Protein AF-A0A3M5EW65-F1 (afdb_monomer)

Organism: Pseudomonas aeruginosa (NCBI:txid287)

Solvent-accessible surface area (backbone atoms only — not comparable to full-atom values): 17468 Å² total; per-residue (Å²): 112,89,91,54,58,61,64,56,40,52,48,52,52,46,49,48,44,53,77,62,38,46,76,41,89,58,62,73,83,65,76,43,85,90,57,57,64,54,69,70,52,36,66,73,66,38,40,36,37,45,51,32,41,12,48,48,51,20,51,56,34,44,76,71,73,30,58,44,28,36,20,36,26,48,66,46,95,72,80,73,89,78,93,61,90,51,91,77,59,47,80,40,36,22,24,42,30,54,49,91,90,35,86,36,65,46,56,55,81,50,89,78,80,53,88,91,56,69,58,78,44,55,52,90,51,68,71,52,66,60,66,93,79,59,88,54,49,35,55,49,47,47,47,19,55,74,75,34,55,43,64,61,53,53,50,55,44,24,66,56,38,74,76,29,46,82,44,72,46,56,74,94,77,43,67,38,43,32,41,38,46,80,93,55,98,61,62,42,46,64,92,72,54,52,70,36,55,53,52,49,54,50,48,50,43,64,52,50,37,70,75,66,53,72,65,44,79,41,73,46,78,62,69,76,45,57,79,82,39,29,48,39,50,19,51,51,50,54,57,32,43,78,71,17,50,67,47,78,46,72,86,51,64,64,31,52,54,41,36,63,68,39,94,86,54,83,86,79,56,74,43,78,56,100,87,43,82,41,56,65,91,64,50,82,88,73,54,76,88,78,76,77,77,83,129

pLDDT: mean 88.09, std 10.67, range [41.78, 98.31]

Radius of gyration: 22.52 Å; Cα contacts (8 Å, |Δi|>4): 406; chains: 1; bounding box: 59×39×66 Å

Structure (mmCIF, N/CA/C/O backbone):
data_AF-A0A3M5EW65-F1
#
_entry.id   AF-A0A3M5EW65-F1
#
loop_
_atom_site.group_PDB
_atom_site.id
_atom_site.type_symbol
_atom_site.label_atom_id
_atom_site.label_alt_id
_atom_site.label_comp_id
_atom_site.label_asym_id
_atom_site.label_entity_id
_atom_site.label_seq_id
_atom_site.pdbx_PDB_ins_code
_atom_site.Cartn_x
_atom_site.Cartn_y
_atom_site.Cartn_z
_atom_site.occupancy
_atom_site.B_iso_or_equiv
_atom_site.auth_seq_id
_atom_site.auth_comp_id
_atom_site.auth_asym_id
_atom_site.auth_atom_id
_atom_site.pdbx_PDB_model_num
ATOM 1 N N . MET A 1 1 ? -27.814 -0.882 5.018 1.00 67.88 1 MET A N 1
ATOM 2 C CA . MET A 1 1 ? -27.262 0.092 5.994 1.00 67.88 1 MET A CA 1
ATOM 3 C C . MET A 1 1 ? -26.971 1.480 5.408 1.00 67.88 1 MET A C 1
ATOM 5 O O . MET A 1 1 ? -26.888 2.419 6.191 1.00 67.88 1 MET A O 1
ATOM 9 N N . LYS A 1 2 ? -26.845 1.644 4.076 1.00 65.38 2 LYS A N 1
ATOM 10 C CA . LYS A 1 2 ? -26.650 2.960 3.435 1.00 65.38 2 LYS A CA 1
ATOM 11 C C . LYS A 1 2 ? -27.736 3.963 3.859 1.00 65.38 2 LYS A C 1
ATOM 13 O O . LYS A 1 2 ? -28.911 3.610 3.865 1.00 65.38 2 LYS A O 1
ATOM 18 N N . GLY A 1 3 ? -27.325 5.179 4.224 1.00 76.19 3 GLY A N 1
ATOM 19 C CA . GLY A 1 3 ? -28.211 6.276 4.642 1.00 76.19 3 GLY A CA 1
ATOM 20 C C . GLY A 1 3 ? -28.439 6.415 6.153 1.00 76.19 3 GLY A C 1
ATOM 21 O O . GLY A 1 3 ? -28.992 7.422 6.579 1.00 76.19 3 GLY A O 1
ATOM 22 N N . LYS A 1 4 ? -27.995 5.454 6.977 1.00 87.56 4 LYS A N 1
ATOM 23 C CA . LYS A 1 4 ? -28.021 5.589 8.446 1.00 87.56 4 LYS A CA 1
ATOM 24 C C . LYS A 1 4 ? -26.861 6.457 8.965 1.00 87.56 4 LYS A C 1
ATOM 26 O O . LYS A 1 4 ? -25.834 6.512 8.286 1.00 87.56 4 LYS A O 1
ATOM 31 N N . PRO A 1 5 ? -26.963 7.065 10.163 1.00 90.56 5 PRO A N 1
ATOM 32 C CA . PRO A 1 5 ? -25.837 7.736 10.820 1.00 90.56 5 PRO A CA 1
ATOM 33 C C . PRO A 1 5 ? -24.615 6.818 10.964 1.00 90.56 5 PRO A C 1
ATOM 35 O O . PRO A 1 5 ? -24.773 5.615 11.187 1.00 90.56 5 PRO A O 1
ATOM 38 N N . ALA A 1 6 ? -23.398 7.370 10.894 1.00 90.94 6 ALA A N 1
ATOM 39 C CA . ALA A 1 6 ? -22.159 6.582 10.911 1.00 90.94 6 ALA A CA 1
ATOM 40 C C . ALA A 1 6 ? -22.067 5.650 12.135 1.00 90.94 6 ALA A C 1
ATOM 42 O O . ALA A 1 6 ? -21.721 4.478 12.002 1.00 90.94 6 ALA A O 1
ATOM 43 N N . ARG A 1 7 ? -22.486 6.121 13.317 1.00 90.94 7 ARG A N 1
ATOM 44 C CA . ARG A 1 7 ? -22.534 5.309 14.549 1.00 90.94 7 ARG A CA 1
ATOM 45 C C . ARG A 1 7 ? -23.441 4.085 14.439 1.00 90.94 7 ARG A C 1
ATOM 47 O O . ARG A 1 7 ? -23.091 3.026 14.952 1.00 90.94 7 ARG A O 1
ATOM 54 N N . GLU A 1 8 ? -24.595 4.220 13.786 1.00 91.12 8 GLU A N 1
ATOM 55 C CA . GLU A 1 8 ? -25.525 3.104 13.574 1.00 91.12 8 GLU A CA 1
ATOM 56 C C . GLU A 1 8 ? -25.001 2.118 12.532 1.00 91.12 8 GLU A C 1
ATOM 58 O O . GLU A 1 8 ? -25.217 0.914 12.666 1.00 91.12 8 GLU A O 1
ATOM 63 N N . GLN A 1 9 ? -24.307 2.616 11.504 1.00 92.62 9 GLN A N 1
ATOM 64 C CA . GLN A 1 9 ? -23.646 1.760 10.522 1.00 92.62 9 GLN A CA 1
ATOM 65 C C . GLN A 1 9 ? -22.564 0.908 11.193 1.00 92.62 9 GLN A C 1
ATOM 67 O O . GLN A 1 9 ? -22.583 -0.308 11.042 1.00 92.62 9 GLN A O 1
ATOM 72 N N . VAL A 1 10 ? -21.692 1.521 12.003 1.00 92.69 10 VAL A N 1
ATOM 73 C CA . VAL A 1 10 ? -20.662 0.806 12.778 1.00 92.69 10 VAL A CA 1
ATOM 74 C C . VAL A 1 10 ? -21.296 -0.254 13.678 1.00 92.69 10 VAL A C 1
ATOM 76 O O . VAL A 1 10 ? -20.885 -1.411 13.640 1.00 92.69 10 VAL A O 1
ATOM 79 N N . ALA A 1 11 ? -22.329 0.116 14.442 1.00 91.12 11 ALA A N 1
ATOM 80 C CA . ALA A 1 11 ? -23.007 -0.804 15.352 1.00 91.12 11 ALA A CA 1
ATOM 81 C C . ALA A 1 11 ? -23.584 -2.027 14.643 1.00 91.12 11 ALA A C 1
ATOM 83 O O . ALA A 1 11 ? -23.339 -3.151 15.072 1.00 91.12 11 ALA A O 1
ATOM 84 N N . GLY A 1 12 ? -24.320 -1.829 13.549 1.00 92.31 12 GLY A N 1
ATOM 85 C CA . GLY A 1 12 ? -24.915 -2.965 12.852 1.00 92.31 12 GLY A CA 1
ATOM 86 C C . GLY A 1 12 ? -23.913 -3.779 12.035 1.00 92.31 12 GLY A C 1
ATOM 87 O O . GLY A 1 12 ? -24.141 -4.970 11.876 1.00 92.31 12 GLY A O 1
ATOM 88 N N . LEU A 1 13 ? -22.796 -3.203 11.572 1.00 93.69 13 LEU A N 1
ATOM 89 C CA . LEU A 1 13 ? -21.715 -3.984 10.954 1.00 93.69 13 LEU A CA 1
ATOM 90 C C . LEU A 1 13 ? -21.008 -4.878 11.977 1.00 93.69 13 LEU A C 1
ATOM 92 O O . LEU A 1 13 ? -20.742 -6.040 11.688 1.00 93.69 13 LEU A O 1
ATOM 96 N N . MET A 1 14 ? -20.748 -4.371 13.183 1.00 92.81 14 MET A N 1
ATOM 97 C CA . MET A 1 14 ? -20.167 -5.183 14.255 1.00 92.81 14 MET A CA 1
ATOM 98 C C . MET A 1 14 ? -21.131 -6.264 14.742 1.00 92.81 14 MET A C 1
ATOM 100 O O . MET A 1 14 ? -20.712 -7.405 14.916 1.00 92.81 14 MET A O 1
ATOM 104 N N . GLN A 1 15 ? -22.419 -5.933 14.881 1.00 91.94 15 GLN A N 1
ATOM 105 C CA . GLN A 1 15 ? -23.454 -6.921 15.187 1.00 91.94 15 GLN A CA 1
ATOM 106 C C . GLN A 1 15 ? -23.521 -8.000 14.101 1.00 91.94 15 GLN A C 1
ATOM 108 O O . GLN A 1 15 ? -23.481 -9.182 14.412 1.00 91.94 15 GLN A O 1
ATOM 113 N N . TYR A 1 16 ? -23.529 -7.603 12.827 1.00 93.50 16 TYR A N 1
ATOM 114 C CA . TYR A 1 16 ? -23.528 -8.538 11.706 1.00 93.50 16 TYR A CA 1
ATOM 115 C C . TYR A 1 16 ? -22.325 -9.483 11.743 1.00 93.50 16 TYR A C 1
ATOM 117 O O . TYR A 1 16 ? -22.497 -10.686 11.558 1.00 93.50 16 TYR A O 1
ATOM 125 N N . ILE A 1 17 ? -21.116 -8.966 11.998 1.00 94.12 17 ILE A N 1
ATOM 126 C CA . ILE A 1 17 ? -19.922 -9.811 12.102 1.00 94.12 17 ILE A CA 1
ATOM 127 C C . ILE A 1 17 ? -20.069 -10.807 13.253 1.00 94.12 17 ILE A C 1
ATOM 129 O O . ILE A 1 17 ? -19.785 -11.987 13.060 1.00 94.12 17 ILE A O 1
ATOM 133 N N . ASN A 1 18 ? -20.554 -10.355 14.412 1.00 92.19 18 ASN A N 1
ATOM 134 C CA . ASN A 1 18 ? -20.761 -11.219 15.569 1.00 92.19 18 ASN A CA 1
ATOM 135 C C . ASN A 1 18 ? -21.809 -12.317 15.321 1.00 92.19 18 ASN A C 1
ATOM 137 O O . ASN A 1 18 ? -21.607 -13.454 15.739 1.00 92.19 18 ASN A O 1
ATOM 141 N N . ASP A 1 19 ? -22.887 -11.987 14.609 1.00 92.94 19 ASP A N 1
ATOM 142 C CA . ASP A 1 19 ? -23.972 -12.921 14.298 1.00 92.94 19 ASP A CA 1
ATOM 143 C C . ASP A 1 19 ? -23.590 -13.923 13.195 1.00 92.94 19 ASP A C 1
ATOM 145 O O . ASP A 1 19 ? -24.121 -15.032 13.152 1.00 92.94 19 ASP A O 1
ATOM 149 N N . THR A 1 20 ? -22.690 -13.531 12.286 1.00 94.81 20 THR A N 1
ATOM 150 C CA . THR A 1 20 ? -22.417 -14.274 11.042 1.00 94.81 20 THR A CA 1
ATOM 151 C C . THR A 1 20 ? -21.122 -15.082 11.092 1.00 94.81 20 THR A C 1
ATOM 153 O O . THR A 1 20 ? -21.054 -16.151 10.488 1.00 94.81 20 THR A O 1
ATOM 156 N N . TYR A 1 21 ? -20.090 -14.599 11.794 1.00 94.12 21 TYR A N 1
ATOM 157 C CA . TYR A 1 21 ? -18.753 -15.195 11.760 1.00 94.12 21 TYR A CA 1
ATOM 158 C C . TYR A 1 21 ? -18.341 -15.749 13.118 1.00 94.12 21 TYR A C 1
ATOM 160 O O . TYR A 1 21 ? -18.369 -15.065 14.141 1.00 94.12 21 TYR A O 1
ATOM 168 N N . ARG A 1 22 ? -17.864 -16.995 13.126 1.00 91.75 22 ARG A N 1
ATOM 169 C CA . ARG A 1 22 ? -17.331 -17.621 14.336 1.00 91.75 22 ARG A CA 1
ATOM 170 C C . ARG A 1 22 ? -15.897 -17.158 14.597 1.00 91.75 22 ARG A C 1
ATOM 172 O O . ARG A 1 22 ? -14.999 -17.423 13.801 1.00 91.75 22 ARG A O 1
ATOM 179 N N . TYR A 1 23 ? -15.663 -16.543 15.754 1.00 90.25 23 TYR A N 1
ATOM 180 C CA . TYR A 1 23 ? -14.309 -16.223 16.203 1.00 90.25 23 TYR A CA 1
ATOM 181 C C . TYR A 1 23 ? -13.564 -17.478 16.679 1.00 90.25 23 TYR A C 1
ATOM 183 O O . TYR A 1 23 ? -14.052 -18.220 17.538 1.00 90.25 23 TYR A O 1
ATOM 191 N N . LEU A 1 24 ? -12.365 -17.702 16.142 1.00 85.81 24 LEU A N 1
ATOM 192 C CA . LEU A 1 24 ? -11.436 -18.740 16.580 1.00 85.81 24 LEU A CA 1
ATOM 193 C C . LEU A 1 24 ? -10.258 -18.074 17.299 1.00 85.81 24 LEU A C 1
ATOM 195 O O . LEU A 1 24 ? -9.333 -17.574 16.670 1.00 85.81 24 LEU A O 1
ATOM 199 N N . GLY A 1 25 ? -10.295 -18.058 18.634 1.00 68.62 25 GLY A N 1
ATOM 200 C CA . GLY A 1 25 ? -9.250 -17.430 19.456 1.00 68.62 25 GLY A CA 1
ATOM 201 C C . GLY A 1 25 ? -7.893 -18.144 19.435 1.00 68.62 25 GLY A C 1
ATOM 202 O O . GLY A 1 25 ? -6.906 -17.593 19.920 1.00 68.62 25 GLY A O 1
ATOM 203 N N . ASP A 1 26 ? -7.825 -19.357 18.878 1.00 63.81 26 ASP A N 1
ATOM 204 C CA . ASP A 1 26 ? -6.568 -20.082 18.711 1.00 63.81 26 ASP A CA 1
ATOM 205 C C . ASP A 1 26 ? -5.907 -19.729 17.374 1.00 63.81 26 ASP A C 1
ATOM 207 O O . ASP A 1 26 ? -6.147 -20.354 16.341 1.00 63.81 26 ASP A O 1
ATOM 211 N N . TRP A 1 27 ? -5.031 -18.728 17.413 1.00 54.84 27 TRP A N 1
ATOM 212 C CA . TRP A 1 27 ? -4.192 -18.323 16.284 1.00 54.84 27 TRP A CA 1
ATOM 213 C C . TRP A 1 27 ? -3.321 -19.472 15.737 1.00 54.84 27 TRP A C 1
ATOM 215 O O . TRP A 1 27 ? -2.946 -19.434 14.561 1.00 54.84 27 TRP A O 1
ATOM 225 N N . ARG A 1 28 ? -3.035 -20.513 16.544 1.00 49.09 28 ARG A N 1
ATOM 226 C CA . ARG A 1 28 ? -2.260 -21.695 16.123 1.00 49.09 28 ARG A CA 1
ATOM 227 C C . ARG A 1 28 ? -3.023 -22.582 15.150 1.00 49.09 28 ARG A C 1
ATOM 229 O O . ARG A 1 28 ? -2.391 -23.235 14.332 1.00 49.09 28 ARG A O 1
ATOM 236 N N . ALA A 1 29 ? -4.357 -22.554 15.175 1.00 41.78 29 ALA A N 1
ATOM 237 C CA . ALA A 1 29 ? -5.184 -23.324 14.247 1.00 41.78 29 ALA A CA 1
ATOM 238 C C . ALA A 1 29 ? -5.023 -22.872 12.787 1.00 41.78 29 ALA A C 1
ATOM 240 O O . ALA A 1 29 ? -5.486 -23.559 11.880 1.00 41.78 29 ALA A O 1
ATOM 241 N N . SER A 1 30 ? -4.392 -21.716 12.555 1.00 52.59 30 SER A N 1
ATOM 242 C CA . SER A 1 30 ? -4.220 -21.170 11.218 1.00 52.59 30 SER A CA 1
ATOM 243 C C . SER A 1 30 ? -2.770 -21.067 10.743 1.00 52.59 30 SER A C 1
ATOM 245 O O . SER A 1 30 ? -2.596 -20.769 9.574 1.00 52.59 30 SER A O 1
ATOM 247 N N . GLU A 1 31 ? -1.753 -21.272 11.597 1.00 58.72 31 GLU A N 1
ATOM 248 C CA . GLU A 1 31 ? -0.302 -21.119 11.299 1.00 58.72 31 GLU A CA 1
ATOM 249 C C . GLU A 1 31 ? 0.116 -19.821 10.556 1.00 58.72 31 GLU A C 1
ATOM 251 O O . GLU A 1 31 ? 1.262 -19.665 10.144 1.00 58.72 31 GLU A O 1
ATOM 256 N N . ARG A 1 32 ? -0.777 -18.831 10.416 1.00 69.88 32 ARG A N 1
ATOM 257 C CA . ARG A 1 32 ? -0.584 -17.659 9.539 1.00 69.88 32 ARG A CA 1
ATOM 258 C C . ARG A 1 32 ? 0.048 -16.439 10.214 1.00 69.88 32 ARG A C 1
ATOM 260 O O . ARG A 1 32 ? 0.264 -15.421 9.557 1.00 69.88 32 ARG A O 1
ATOM 267 N N . GLY A 1 33 ? 0.326 -16.490 11.518 1.00 75.44 33 GLY A N 1
ATOM 268 C CA . GLY A 1 33 ? 0.864 -15.348 12.270 1.00 75.44 33 GLY A CA 1
ATOM 269 C C . GLY A 1 33 ? 0.016 -14.081 12.078 1.00 75.44 33 GLY A C 1
ATOM 270 O O . GLY A 1 33 ? -1.170 -14.07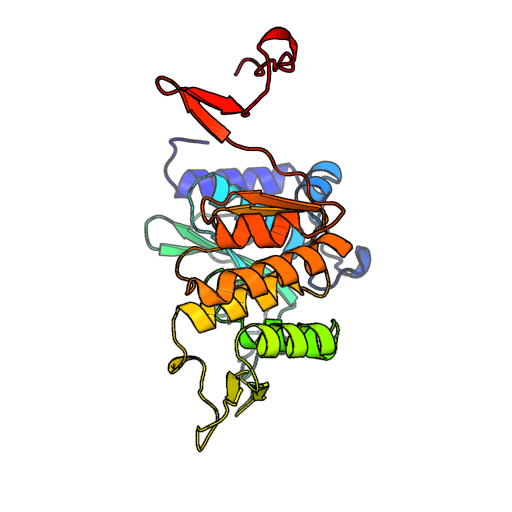2 12.416 1.00 75.44 33 GLY A O 1
ATOM 271 N N . TYR A 1 34 ? 0.615 -13.040 11.490 1.00 76.25 34 TYR A N 1
ATOM 272 C CA . TYR A 1 34 ? -0.020 -11.746 11.196 1.00 76.25 34 TYR A CA 1
ATOM 273 C C . TYR A 1 34 ? -0.743 -11.678 9.836 1.00 76.25 34 TYR A C 1
ATOM 275 O O . TYR A 1 34 ? -1.336 -10.650 9.520 1.00 76.25 34 TYR A O 1
ATOM 283 N N . VAL A 1 35 ? -0.730 -12.748 9.032 1.00 80.88 35 VAL A N 1
ATOM 284 C CA . VAL A 1 35 ? -1.319 -12.765 7.681 1.00 80.88 35 VAL A CA 1
ATOM 285 C C . VAL A 1 35 ? -2.798 -13.168 7.724 1.00 80.88 35 VAL A C 1
ATOM 287 O O . VAL A 1 35 ? -3.104 -14.307 8.076 1.00 80.88 35 VAL A O 1
ATOM 290 N N . PRO A 1 36 ? -3.741 -12.280 7.385 1.00 85.19 36 PRO A N 1
ATOM 291 C CA . PRO A 1 36 ? -5.167 -12.605 7.363 1.00 85.19 36 PRO A CA 1
ATOM 292 C C . PRO A 1 36 ? -5.530 -13.513 6.182 1.00 85.19 36 PRO A C 1
ATOM 294 O O . PRO A 1 36 ? -4.769 -13.667 5.229 1.00 85.19 36 PRO A O 1
ATOM 297 N N . PHE A 1 37 ? -6.730 -14.080 6.221 1.00 85.25 37 PHE A N 1
ATOM 298 C CA . PHE A 1 37 ? -7.374 -14.675 5.057 1.00 85.25 37 PHE A CA 1
ATOM 299 C C . PHE A 1 37 ? -7.777 -13.539 4.117 1.00 85.25 37 PHE A C 1
ATOM 301 O O . PHE A 1 37 ? -8.029 -12.409 4.549 1.00 85.25 37 PHE A O 1
ATOM 308 N N . SER A 1 38 ? -7.882 -13.837 2.827 1.00 86.12 38 SER A N 1
ATOM 309 C CA . SER A 1 38 ? -8.565 -12.929 1.911 1.00 86.12 38 SER A CA 1
ATOM 310 C C . SER A 1 38 ? -10.032 -12.760 2.327 1.00 86.12 38 SER A C 1
ATOM 312 O O . SER A 1 38 ? -10.631 -13.650 2.932 1.00 86.12 38 SER A O 1
ATOM 314 N N . LEU A 1 39 ? -10.652 -11.631 1.972 1.00 90.69 39 LEU A N 1
ATOM 315 C CA . LEU A 1 39 ? -12.063 -11.381 2.299 1.00 90.69 39 LEU A CA 1
ATOM 316 C C . LEU A 1 39 ? -12.989 -12.486 1.759 1.00 90.69 39 LEU A C 1
ATOM 318 O O . LEU A 1 39 ? -13.911 -12.900 2.455 1.00 90.69 39 LEU A O 1
ATOM 322 N N . ALA A 1 40 ? -12.694 -13.007 0.563 1.00 86.19 40 ALA A N 1
ATOM 323 C CA . ALA A 1 40 ? -13.435 -14.109 -0.047 1.00 86.19 40 ALA A CA 1
ATOM 324 C C . ALA A 1 40 ? -13.293 -15.425 0.739 1.00 86.19 40 ALA A C 1
ATOM 326 O O . ALA A 1 40 ? -14.249 -16.187 0.865 1.00 86.19 40 ALA A O 1
ATOM 327 N N . GLU A 1 41 ? -12.110 -15.703 1.294 1.00 87.62 41 GLU A N 1
ATOM 328 C CA . GLU A 1 41 ? -11.905 -16.865 2.162 1.00 87.62 41 GLU A CA 1
ATOM 329 C C . GLU A 1 41 ? -12.639 -16.714 3.493 1.00 87.62 41 GLU A C 1
ATOM 331 O O . GLU A 1 41 ? -13.250 -17.680 3.939 1.00 87.62 41 GLU A O 1
ATOM 336 N N . ILE A 1 42 ? -12.627 -15.524 4.104 1.00 91.75 42 ILE A N 1
ATOM 337 C CA . ILE A 1 42 ? -13.362 -15.257 5.351 1.00 91.75 42 ILE A CA 1
ATOM 338 C C . ILE A 1 42 ? -14.861 -15.479 5.129 1.00 91.75 42 ILE A C 1
ATOM 340 O O . ILE A 1 42 ? -15.494 -16.201 5.900 1.00 91.75 42 ILE A O 1
ATOM 344 N N . GLU A 1 43 ? -15.412 -14.911 4.052 1.00 91.62 43 GLU A N 1
ATOM 345 C CA . GLU A 1 43 ? -16.816 -15.073 3.661 1.00 91.62 43 GLU A CA 1
ATOM 346 C C . GLU A 1 43 ? -17.175 -16.545 3.427 1.00 91.62 43 GLU A C 1
ATOM 348 O O . GLU A 1 43 ? -18.158 -17.039 3.977 1.00 91.62 43 GLU A O 1
ATOM 353 N N . ARG A 1 44 ? -16.346 -17.276 2.673 1.00 93.06 44 ARG A N 1
ATOM 354 C CA . ARG A 1 44 ? -16.557 -18.702 2.395 1.00 93.06 44 ARG A CA 1
ATOM 355 C C . ARG A 1 44 ? -16.484 -19.566 3.655 1.00 93.06 44 ARG A C 1
ATOM 357 O O . ARG A 1 44 ? -17.243 -20.523 3.781 1.00 93.06 44 ARG A O 1
ATOM 364 N N . ASN A 1 45 ? -15.543 -19.274 4.549 1.00 90.94 45 ASN A N 1
ATOM 365 C CA . ASN A 1 45 ? -15.288 -20.084 5.737 1.00 90.94 45 ASN A CA 1
ATOM 366 C C . ASN A 1 45 ? -16.331 -19.829 6.836 1.00 90.94 45 ASN A C 1
ATOM 368 O O . ASN A 1 45 ? -16.641 -20.738 7.606 1.00 90.94 45 ASN A O 1
ATOM 372 N N . GLY A 1 46 ? -16.852 -18.601 6.944 1.00 93.38 46 GLY A N 1
ATOM 373 C CA . GLY A 1 46 ? -17.750 -18.199 8.032 1.00 93.3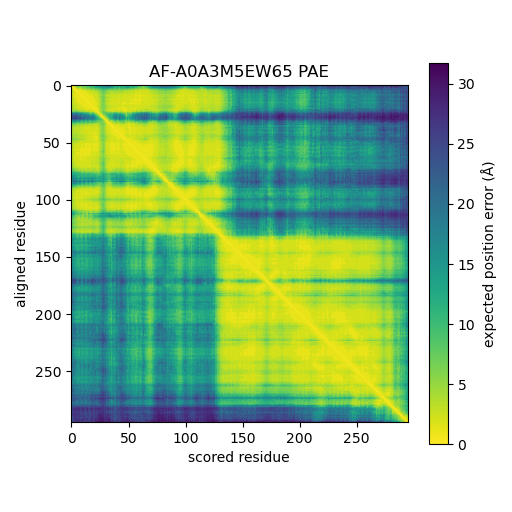8 46 GLY A CA 1
ATOM 374 C C . GLY A 1 46 ? -17.067 -18.152 9.408 1.00 93.38 46 GLY A C 1
ATOM 375 O O . GLY A 1 46 ? -17.734 -18.154 10.443 1.00 93.38 46 GLY A O 1
ATOM 376 N N . TYR A 1 47 ? -15.732 -18.136 9.450 1.00 91.69 47 TYR A N 1
ATOM 377 C CA . TYR A 1 47 ? -14.943 -18.044 10.678 1.00 91.69 47 TYR A CA 1
ATOM 378 C C . TYR A 1 47 ? -13.610 -17.329 10.443 1.00 91.69 47 TYR A C 1
ATOM 380 O O . TYR A 1 47 ? -13.126 -17.244 9.314 1.00 91.69 47 TYR A O 1
ATOM 388 N N . GLY A 1 48 ? -12.992 -16.856 11.524 1.00 90.50 48 GLY A N 1
ATOM 389 C CA . GLY A 1 48 ? -11.674 -16.225 11.489 1.00 90.50 48 GLY A CA 1
ATOM 390 C C . GLY A 1 48 ? -11.133 -15.914 12.881 1.00 90.50 48 GLY A C 1
ATOM 391 O O . GLY A 1 48 ? -11.857 -16.003 13.875 1.00 90.50 48 GLY A O 1
ATOM 392 N N . ASP A 1 49 ? -9.857 -15.554 12.958 1.00 90.81 49 ASP A N 1
ATOM 393 C CA . ASP A 1 49 ? -9.246 -15.018 14.175 1.00 90.81 49 ASP A CA 1
ATOM 39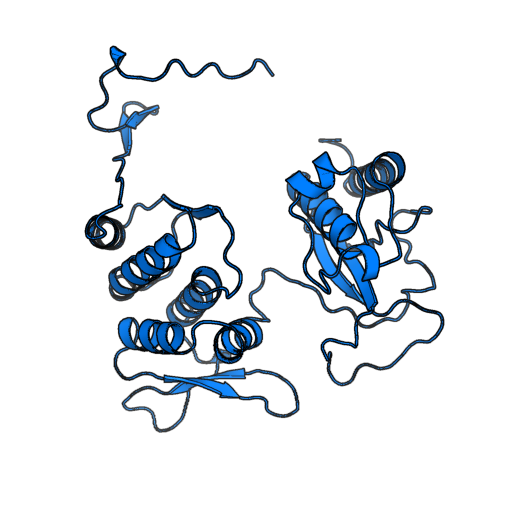4 C C . ASP A 1 49 ? -9.233 -13.472 14.169 1.00 90.81 49 ASP A C 1
ATOM 396 O O . ASP A 1 49 ? -9.998 -12.830 13.445 1.00 90.81 49 ASP A O 1
ATOM 400 N N . CYS A 1 50 ? -8.440 -12.838 15.040 1.00 92.69 50 CYS A N 1
ATOM 401 C CA . CYS A 1 50 ? -8.582 -11.406 15.315 1.00 92.69 50 CYS A CA 1
ATOM 402 C C . CYS A 1 50 ? -8.242 -10.544 14.099 1.00 92.69 50 CYS A C 1
ATOM 404 O O . CYS A 1 50 ? -8.954 -9.583 13.816 1.00 92.69 50 CYS A O 1
ATOM 406 N N . LYS A 1 51 ? -7.200 -10.910 13.345 1.00 91.44 51 LYS A N 1
ATOM 407 C CA . LYS A 1 51 ? -6.799 -10.195 12.123 1.00 91.44 51 LYS A CA 1
ATOM 408 C C . LYS A 1 51 ? -7.801 -10.403 10.991 1.00 91.44 51 LYS A C 1
ATOM 410 O O . LYS A 1 51 ? -8.052 -9.459 10.246 1.00 91.44 51 LYS A O 1
ATOM 415 N N . ASP A 1 52 ? -8.406 -11.589 10.903 1.00 93.62 52 ASP A N 1
ATOM 416 C CA . ASP A 1 52 ? -9.415 -11.905 9.892 1.00 93.62 52 ASP A CA 1
ATOM 417 C C . ASP A 1 52 ? -10.659 -11.021 10.108 1.00 93.62 52 ASP A C 1
ATOM 419 O O . ASP A 1 52 ? -11.077 -10.283 9.213 1.00 93.62 52 ASP A O 1
ATOM 423 N N . LEU A 1 53 ? -11.202 -11.000 11.333 1.00 95.06 53 LEU A N 1
ATOM 424 C CA . LEU A 1 53 ? -12.380 -10.184 11.650 1.00 95.06 53 LEU A CA 1
ATOM 425 C C . LEU A 1 53 ? -12.083 -8.675 11.625 1.00 95.06 53 LEU A C 1
ATOM 427 O O . LEU A 1 53 ? -12.944 -7.893 11.217 1.00 95.06 53 LEU A O 1
ATOM 431 N N . ALA A 1 54 ? -10.875 -8.249 12.012 1.00 95.19 54 ALA A N 1
ATOM 432 C CA . ALA A 1 54 ? -10.447 -6.851 11.918 1.00 95.19 54 ALA A CA 1
ATOM 433 C C . ALA A 1 54 ? -10.396 -6.360 10.468 1.00 95.19 54 ALA A C 1
ATOM 435 O O . ALA A 1 54 ? -10.910 -5.283 10.160 1.00 95.19 54 ALA A O 1
ATOM 436 N N . ILE A 1 55 ? -9.824 -7.152 9.561 1.00 94.56 55 ILE A N 1
ATOM 437 C CA . ILE A 1 55 ? -9.726 -6.774 8.149 1.00 94.56 55 ILE A CA 1
ATOM 438 C C . ILE A 1 55 ? -11.087 -6.816 7.462 1.00 94.56 55 ILE A C 1
ATOM 440 O O . ILE A 1 55 ? -11.392 -5.902 6.692 1.00 94.56 55 ILE A O 1
ATOM 444 N N . LEU A 1 56 ? -11.942 -7.783 7.806 1.00 96.44 56 LEU A N 1
ATOM 445 C CA . LEU A 1 56 ? -13.329 -7.798 7.350 1.00 96.44 56 LEU A CA 1
ATOM 446 C C . LEU A 1 56 ? -14.082 -6.533 7.795 1.00 96.44 56 LEU A C 1
ATOM 448 O O . LEU A 1 56 ? -14.653 -5.836 6.954 1.00 96.44 56 LEU A O 1
ATOM 452 N N . LEU A 1 57 ? -14.040 -6.183 9.087 1.00 96.06 57 LEU A N 1
ATOM 453 C CA . LEU A 1 57 ? -14.701 -4.977 9.600 1.00 96.06 57 LEU A CA 1
ATOM 454 C C . LEU A 1 57 ? -14.163 -3.709 8.923 1.00 96.06 57 LEU A C 1
ATOM 456 O O . LEU A 1 57 ? -14.949 -2.858 8.505 1.00 96.06 57 LEU A O 1
ATOM 460 N N . ALA A 1 58 ? -12.841 -3.583 8.782 1.00 96.25 58 ALA A N 1
ATOM 461 C CA . ALA A 1 58 ? -12.228 -2.438 8.119 1.00 96.25 58 ALA A CA 1
ATOM 462 C C . ALA A 1 58 ? -12.690 -2.313 6.657 1.00 96.25 58 ALA A C 1
ATOM 464 O O . ALA A 1 58 ? -13.040 -1.215 6.220 1.00 96.25 58 ALA A O 1
ATOM 465 N N . ALA A 1 59 ? -12.756 -3.422 5.914 1.00 95.06 59 ALA A N 1
ATOM 466 C CA . ALA A 1 59 ? -13.245 -3.435 4.538 1.00 95.06 59 ALA A CA 1
ATOM 467 C C . ALA A 1 59 ? -14.724 -3.019 4.445 1.00 95.06 59 ALA A C 1
ATOM 469 O O . ALA A 1 59 ? -15.074 -2.168 3.625 1.00 95.06 59 ALA A O 1
ATOM 470 N N . MET A 1 60 ? -15.582 -3.551 5.323 1.00 95.81 60 MET A N 1
ATOM 471 C CA . MET A 1 60 ? -17.007 -3.200 5.362 1.00 95.81 60 MET A CA 1
ATOM 472 C C . MET A 1 60 ? -17.234 -1.720 5.705 1.00 95.81 60 MET A C 1
ATOM 474 O O . MET A 1 60 ? -18.073 -1.064 5.086 1.00 95.81 60 MET A O 1
ATOM 478 N N . LEU A 1 61 ? -16.470 -1.172 6.656 1.00 95.25 61 LEU A N 1
ATOM 479 C CA . LEU A 1 61 ? -16.533 0.245 7.027 1.00 95.25 61 LEU A CA 1
ATOM 480 C C . LEU A 1 61 ? -16.074 1.153 5.882 1.00 95.25 61 LEU A C 1
ATOM 482 O O . LEU A 1 61 ? -16.780 2.105 5.545 1.00 95.25 61 LEU A O 1
ATOM 486 N N . LYS A 1 62 ? -14.956 0.821 5.222 1.00 94.31 62 LYS A N 1
ATOM 487 C CA . LYS A 1 62 ? -14.482 1.553 4.035 1.00 94.31 62 LYS A CA 1
ATOM 488 C C . LYS A 1 62 ? -15.530 1.544 2.921 1.00 94.31 62 LYS A C 1
ATOM 490 O O . LYS A 1 62 ? -15.822 2.595 2.356 1.00 94.31 62 LYS A O 1
ATOM 495 N N . ALA A 1 63 ? -16.162 0.397 2.658 1.00 93.00 63 ALA A N 1
ATOM 496 C CA . ALA A 1 63 ? -17.245 0.281 1.678 1.00 93.00 63 ALA A CA 1
ATOM 497 C C . ALA A 1 63 ? -18.496 1.107 2.049 1.00 93.00 63 ALA A C 1
ATOM 499 O O . ALA A 1 63 ? -19.269 1.502 1.172 1.00 93.00 63 ALA A O 1
ATOM 500 N N . ALA A 1 64 ? -18.692 1.399 3.339 1.00 93.44 64 ALA A N 1
ATOM 501 C CA . ALA A 1 64 ? -19.732 2.294 3.844 1.00 93.44 64 ALA A CA 1
ATOM 502 C C . ALA A 1 64 ? -19.330 3.786 3.838 1.00 93.44 64 ALA A C 1
ATOM 504 O O . ALA A 1 64 ? -20.146 4.635 4.197 1.00 93.44 64 ALA A O 1
ATOM 505 N N . GLY A 1 65 ? -18.108 4.122 3.408 1.00 92.88 65 GLY A N 1
ATOM 506 C CA . GLY A 1 65 ? -17.579 5.489 3.399 1.00 92.88 65 GLY A CA 1
ATOM 507 C C . GLY A 1 65 ? -16.988 5.944 4.737 1.00 92.88 65 GLY A C 1
ATOM 508 O O . GLY A 1 65 ? -16.757 7.136 4.927 1.00 92.88 65 GLY A O 1
ATOM 509 N N . ILE A 1 66 ? -16.743 5.019 5.668 1.00 94.00 66 ILE A N 1
ATOM 510 C CA . ILE A 1 66 ? -16.143 5.294 6.976 1.00 94.00 66 ILE A CA 1
ATOM 511 C C . ILE A 1 66 ? -14.654 4.953 6.901 1.00 94.00 66 ILE A C 1
ATOM 513 O O . ILE A 1 66 ? -14.285 3.814 6.609 1.00 94.00 66 ILE A O 1
ATOM 517 N N . LYS A 1 67 ? -13.782 5.930 7.179 1.00 94.00 67 LYS A N 1
ATOM 518 C CA . LYS A 1 67 ? -12.335 5.684 7.247 1.00 94.00 67 LYS A CA 1
ATOM 519 C C . LYS A 1 67 ? -12.051 4.707 8.381 1.00 94.00 67 LYS A C 1
ATOM 521 O O . LYS A 1 67 ? -12.398 4.985 9.528 1.00 94.00 67 LYS A O 1
ATOM 526 N N . ALA A 1 68 ? -11.426 3.584 8.052 1.00 94.88 68 ALA A N 1
ATOM 527 C CA . ALA A 1 68 ? -11.139 2.512 8.990 1.00 94.88 68 ALA A CA 1
ATOM 528 C C . ALA A 1 68 ? -9.810 1.835 8.647 1.00 94.88 68 ALA A C 1
ATOM 530 O O . ALA A 1 68 ? -9.534 1.586 7.476 1.00 94.88 68 ALA A O 1
ATOM 531 N N . GLU A 1 69 ? -8.996 1.520 9.646 1.00 95.31 69 GLU A N 1
ATOM 532 C CA . GLU A 1 69 ? -7.670 0.925 9.478 1.00 95.31 69 GLU A CA 1
ATOM 533 C C . GLU A 1 69 ? -7.493 -0.232 10.463 1.00 95.31 69 GLU A C 1
ATOM 535 O O . GLU A 1 69 ? -7.730 -0.050 11.665 1.00 95.31 69 GLU A O 1
ATOM 540 N N . PRO A 1 70 ? -7.075 -1.421 9.994 1.00 94.56 70 PRO A N 1
ATOM 541 C CA . PRO A 1 70 ? -6.651 -2.485 10.890 1.00 94.56 70 PRO A CA 1
ATOM 542 C C . PRO A 1 70 ? -5.560 -1.965 11.829 1.00 94.56 70 PRO A C 1
ATOM 544 O O . PRO A 1 70 ? -4.720 -1.153 11.450 1.00 94.56 70 PRO A O 1
ATOM 547 N N . THR A 1 71 ? -5.597 -2.377 13.085 1.00 92.88 71 THR A N 1
ATOM 548 C CA . THR A 1 71 ? -4.677 -1.886 14.110 1.00 92.88 71 THR A CA 1
ATOM 549 C C . THR A 1 71 ? -4.285 -3.036 15.018 1.00 92.88 71 THR A C 1
ATOM 551 O O . THR A 1 71 ? -5.143 -3.770 15.502 1.00 92.88 71 THR A O 1
ATOM 554 N N . LEU A 1 72 ? -2.990 -3.179 15.271 1.00 91.50 72 LEU A N 1
ATOM 555 C CA . LEU A 1 72 ? -2.444 -4.157 16.196 1.00 91.50 72 LEU A CA 1
ATOM 556 C C . LEU A 1 72 ? -2.275 -3.541 17.591 1.00 91.50 72 LEU A C 1
ATOM 558 O O . LEU A 1 72 ? -1.787 -2.418 17.733 1.00 91.50 72 LEU A O 1
ATOM 562 N N . VAL A 1 73 ? -2.680 -4.287 18.618 1.00 90.88 73 VAL A N 1
ATOM 563 C CA . VAL A 1 73 ? -2.613 -3.884 20.030 1.00 90.88 73 VAL A CA 1
ATOM 564 C C . VAL A 1 73 ? -2.134 -5.043 20.905 1.00 90.88 73 VAL A C 1
ATOM 566 O O . VAL A 1 73 ? -2.101 -6.204 20.486 1.00 90.88 73 VAL A O 1
ATOM 569 N N . SER A 1 74 ? -1.790 -4.728 22.153 1.00 90.06 74 SER A N 1
ATOM 570 C CA . SER A 1 74 ? -1.617 -5.725 23.210 1.00 90.06 74 SER A CA 1
ATOM 571 C C . SER A 1 74 ? -2.896 -5.828 24.049 1.00 90.06 74 SER A C 1
ATOM 573 O O . SER A 1 74 ? -3.306 -4.866 24.695 1.00 90.06 74 SER A O 1
ATOM 575 N N . ARG A 1 75 ? -3.542 -6.991 24.024 1.00 89.00 75 ARG A N 1
ATOM 576 C CA . ARG A 1 75 ? -4.719 -7.351 24.817 1.00 89.00 75 ARG A CA 1
ATOM 577 C C . ARG A 1 75 ? -4.298 -8.110 26.072 1.00 89.00 75 ARG A C 1
ATOM 579 O O . ARG A 1 75 ? -3.452 -9.003 26.005 1.00 89.00 75 ARG A O 1
ATOM 586 N N . GLY A 1 76 ? -4.926 -7.794 27.198 1.00 87.62 76 GLY A N 1
ATOM 587 C CA . GLY A 1 76 ? -4.723 -8.484 28.474 1.00 87.62 76 GLY A CA 1
ATOM 588 C C . GLY A 1 76 ? -5.001 -7.572 29.662 1.00 87.62 76 GLY A C 1
ATOM 589 O O . GLY A 1 76 ? -5.435 -6.441 29.475 1.00 87.62 76 GLY A O 1
ATOM 590 N N . ASP A 1 77 ? -4.718 -8.037 30.876 1.00 86.69 77 ASP A N 1
ATOM 591 C CA . ASP A 1 77 ? -5.016 -7.280 32.103 1.00 86.69 77 ASP A CA 1
ATOM 592 C C . ASP A 1 77 ? -3.911 -6.289 32.496 1.00 86.69 77 ASP A C 1
ATOM 594 O O . ASP A 1 77 ? -4.138 -5.371 33.283 1.00 86.69 77 ASP A O 1
ATOM 598 N N . VAL A 1 78 ? -2.711 -6.451 31.935 1.00 81.50 78 VAL A N 1
ATOM 599 C CA . VAL A 1 78 ? -1.539 -5.625 32.244 1.00 81.50 78 VAL A CA 1
ATOM 600 C C . VAL A 1 78 ? -1.245 -4.676 31.090 1.00 81.50 78 VAL A C 1
ATOM 602 O O . VAL A 1 78 ? -1.226 -5.076 29.925 1.00 81.50 78 VAL A O 1
ATOM 605 N N . VAL A 1 79 ? -0.999 -3.411 31.430 1.00 78.88 79 VAL A N 1
ATOM 606 C CA . VAL A 1 79 ? -0.546 -2.387 30.485 1.00 78.88 79 VAL A CA 1
ATOM 607 C C . VAL A 1 79 ? 0.979 -2.406 30.460 1.00 78.88 79 VAL A C 1
ATOM 609 O O . VAL A 1 79 ? 1.608 -2.153 31.484 1.00 78.88 79 VAL A O 1
ATOM 612 N N . TRP A 1 80 ? 1.566 -2.697 29.303 1.00 73.81 80 TRP A N 1
ATOM 613 C CA . TRP A 1 80 ? 3.010 -2.605 29.097 1.00 73.81 80 TRP A CA 1
ATOM 614 C C . TRP A 1 80 ? 3.337 -1.340 28.310 1.00 73.81 80 TRP A C 1
ATOM 616 O O . TRP A 1 80 ? 2.730 -1.091 27.263 1.00 73.81 80 TRP A O 1
ATOM 626 N N . ASP A 1 81 ? 4.314 -0.571 28.787 1.00 72.25 81 ASP A N 1
ATOM 627 C CA . ASP A 1 81 ? 4.903 0.505 27.995 1.00 72.25 81 ASP A CA 1
ATOM 628 C C . ASP A 1 81 ? 5.621 -0.088 26.779 1.00 72.25 81 ASP A C 1
ATOM 630 O O . ASP A 1 81 ? 6.304 -1.111 26.872 1.00 72.25 81 ASP A O 1
ATOM 634 N N . LEU A 1 82 ? 5.474 0.564 25.625 1.00 68.50 82 LEU A N 1
ATOM 635 C CA . LEU A 1 82 ? 6.125 0.147 24.392 1.00 68.50 82 LEU A CA 1
ATOM 636 C C . LEU A 1 82 ? 7.182 1.164 23.985 1.00 68.50 82 LEU A C 1
ATOM 638 O O . LEU A 1 82 ? 6.857 2.256 23.524 1.00 68.50 82 LEU A O 1
ATOM 642 N N . LEU A 1 83 ? 8.449 0.774 24.115 1.00 64.81 83 LEU A N 1
ATOM 643 C CA . LEU A 1 83 ? 9.563 1.584 23.627 1.00 64.81 83 LEU A CA 1
ATOM 644 C C . LEU A 1 83 ? 9.746 1.424 22.109 1.00 64.81 83 LEU A C 1
ATOM 646 O O . LEU A 1 83 ? 9.918 2.414 21.403 1.00 64.81 83 LEU A O 1
ATOM 650 N N . VAL A 1 84 ? 9.676 0.183 21.609 1.00 61.59 84 VAL A N 1
ATOM 651 C CA . VAL A 1 84 ? 9.775 -0.162 20.182 1.00 61.59 84 VAL A CA 1
ATOM 652 C C . VAL A 1 84 ? 8.808 -1.316 19.876 1.00 61.59 84 VAL A C 1
ATOM 654 O O . VAL A 1 84 ? 8.863 -2.336 20.570 1.00 61.59 84 VAL A O 1
ATOM 657 N N . PRO A 1 85 ? 7.926 -1.202 18.864 1.00 64.81 85 PRO A N 1
ATOM 658 C CA . PRO A 1 85 ? 7.057 -2.295 18.432 1.00 64.81 85 PRO A CA 1
ATOM 659 C C . PRO A 1 85 ? 7.875 -3.380 17.726 1.00 64.81 85 PRO A C 1
ATOM 661 O O . PRO A 1 85 ? 8.058 -3.353 16.515 1.00 64.81 85 PRO A O 1
ATOM 664 N N . GLY A 1 86 ? 8.375 -4.352 18.488 1.00 66.94 86 GLY A N 1
ATOM 665 C CA . GLY A 1 86 ? 8.866 -5.606 17.919 1.00 66.94 86 GLY A CA 1
ATOM 666 C C . GLY A 1 86 ? 7.708 -6.471 17.414 1.00 66.94 86 GLY A C 1
ATOM 667 O O . GLY A 1 86 ? 6.572 -6.325 17.869 1.00 66.94 86 GLY A O 1
ATOM 668 N N . MET A 1 87 ? 7.996 -7.430 16.530 1.00 65.31 87 MET A N 1
ATOM 669 C CA . MET A 1 87 ? 6.958 -8.285 15.938 1.00 65.31 87 MET A CA 1
ATOM 670 C C . MET A 1 87 ? 6.157 -9.104 16.957 1.00 65.31 87 MET A C 1
ATOM 672 O O . MET A 1 87 ? 5.068 -9.525 16.630 1.00 65.31 87 MET A O 1
ATOM 676 N N . TYR A 1 88 ? 6.652 -9.299 18.182 1.00 74.19 88 TYR A N 1
ATOM 677 C CA . TYR A 1 88 ? 5.943 -10.004 19.260 1.00 74.19 88 TYR A CA 1
ATOM 678 C C . TYR A 1 88 ? 5.196 -9.083 20.231 1.00 74.19 88 TYR A C 1
ATOM 680 O O . TYR A 1 88 ? 4.548 -9.563 21.159 1.00 74.19 88 TYR A O 1
ATOM 688 N N . ALA A 1 89 ? 5.311 -7.764 20.062 1.00 80.94 89 ALA A N 1
ATOM 689 C CA . ALA A 1 89 ? 4.647 -6.809 20.937 1.00 80.94 89 ALA A CA 1
ATOM 690 C C . ALA A 1 89 ? 3.107 -6.884 20.826 1.00 80.94 89 ALA A C 1
ATOM 692 O O . ALA A 1 89 ? 2.447 -6.897 21.872 1.00 80.94 89 ALA A O 1
ATOM 693 N N . PRO A 1 90 ? 2.499 -6.954 19.622 1.00 88.12 90 PRO A N 1
ATOM 694 C CA . PRO A 1 90 ? 1.058 -7.118 19.513 1.00 88.12 90 PRO A CA 1
ATOM 695 C C . PRO A 1 90 ? 0.644 -8.589 19.587 1.00 88.12 90 PRO A C 1
ATOM 697 O O . PRO A 1 90 ? 1.233 -9.453 18.935 1.00 88.12 90 PRO A O 1
ATOM 700 N N . ASN A 1 91 ? -0.444 -8.854 20.309 1.00 87.94 91 ASN A N 1
ATOM 701 C CA . ASN A 1 91 ? -1.085 -10.172 20.389 1.00 87.94 91 ASN A CA 1
ATOM 702 C C . ASN A 1 91 ? -2.552 -10.154 19.916 1.00 87.94 91 ASN A C 1
ATOM 704 O O . ASN A 1 91 ? -3.220 -11.187 19.959 1.00 87.94 91 ASN A O 1
ATOM 708 N N . HIS A 1 92 ? -3.067 -8.993 19.493 1.00 92.06 92 HIS A N 1
ATOM 709 C CA . HIS A 1 92 ? -4.461 -8.817 19.098 1.00 92.06 92 HIS A CA 1
ATOM 710 C C . HIS A 1 92 ? -4.614 -7.785 17.979 1.00 92.06 92 HIS A C 1
ATOM 712 O O . HIS A 1 92 ? -3.804 -6.864 17.857 1.00 92.06 92 HIS A O 1
ATOM 718 N N . ALA A 1 93 ? -5.670 -7.930 17.178 1.00 93.12 93 ALA A N 1
ATOM 719 C CA . ALA A 1 93 ? -5.994 -7.034 16.073 1.00 93.12 93 ALA A CA 1
ATOM 720 C C . ALA A 1 93 ? -7.412 -6.467 16.232 1.00 93.12 93 ALA A C 1
ATOM 722 O O . ALA A 1 93 ? -8.360 -7.194 16.522 1.00 93.12 93 ALA A O 1
ATOM 723 N N . ILE A 1 94 ? -7.528 -5.156 16.033 1.00 94.50 94 ILE A N 1
ATOM 724 C CA . ILE A 1 94 ? -8.746 -4.347 16.131 1.00 94.50 94 ILE A CA 1
ATOM 725 C C . ILE A 1 94 ? -8.823 -3.397 14.924 1.00 94.50 94 ILE A C 1
ATOM 727 O O . ILE A 1 94 ? -8.024 -3.492 13.991 1.00 94.50 94 ILE A O 1
ATOM 731 N N . VAL A 1 95 ? -9.761 -2.451 14.934 1.00 95.12 95 VAL A N 1
ATOM 732 C CA . VAL A 1 95 ? -9.906 -1.425 13.894 1.00 95.12 95 VAL A CA 1
ATOM 733 C C . VAL A 1 95 ? -9.938 -0.028 14.510 1.00 95.12 95 VAL A C 1
ATOM 735 O O . VAL A 1 95 ? -10.741 0.247 15.401 1.00 95.12 95 VAL A O 1
ATOM 738 N N . ARG A 1 96 ? -9.101 0.883 14.004 1.00 94.81 96 ARG A N 1
ATOM 739 C CA . ARG A 1 96 ? -9.241 2.329 14.220 1.00 94.81 96 ARG A CA 1
ATOM 740 C C . ARG A 1 96 ? -10.212 2.879 13.183 1.00 94.81 96 ARG A C 1
ATOM 742 O O . ARG A 1 96 ? -9.971 2.692 11.997 1.00 94.81 96 ARG A O 1
ATOM 749 N N . ALA A 1 97 ? -11.270 3.575 13.585 1.00 94.25 97 ALA A N 1
ATOM 750 C CA . ALA A 1 97 ? -12.222 4.196 12.662 1.00 94.25 97 ALA A CA 1
ATOM 751 C C . ALA A 1 97 ? -12.481 5.671 12.994 1.00 94.25 97 ALA A C 1
ATOM 753 O O . ALA A 1 97 ? -12.466 6.057 14.160 1.00 94.25 97 ALA A O 1
ATOM 754 N N . GLU A 1 98 ? -12.746 6.495 11.981 1.00 94.06 98 GLU A N 1
ATOM 755 C CA . GLU A 1 98 ? -13.183 7.886 12.153 1.00 94.06 98 GLU A CA 1
ATOM 756 C C . GLU A 1 98 ? -14.716 7.953 12.072 1.00 94.06 98 GLU A C 1
ATOM 758 O O . GLU A 1 98 ? -15.301 7.786 11.003 1.00 94.06 98 GLU A O 1
ATOM 763 N N . VAL A 1 99 ? -15.380 8.172 13.209 1.00 92.75 99 VAL A N 1
ATOM 764 C CA . VAL A 1 99 ? -16.846 8.175 13.332 1.00 92.75 99 VAL A CA 1
ATOM 765 C C . VAL A 1 99 ? -17.290 9.506 13.928 1.00 92.75 99 VAL A C 1
ATOM 767 O O . VAL A 1 99 ? -16.904 9.848 15.047 1.00 92.75 99 VAL A O 1
ATOM 770 N N . ASP A 1 100 ? -18.096 10.263 13.182 1.00 90.12 100 ASP A N 1
ATOM 771 C CA . ASP A 1 100 ? -18.547 11.617 13.544 1.00 90.12 100 ASP A CA 1
ATOM 772 C C . ASP A 1 100 ? -17.381 12.550 13.952 1.00 90.12 100 ASP A C 1
ATOM 774 O O . ASP A 1 100 ? -17.454 13.265 14.953 1.00 90.12 100 ASP A O 1
ATOM 778 N N . GLY A 1 101 ? -16.266 12.490 13.210 1.00 90.00 101 GLY A N 1
ATOM 779 C CA . GLY A 1 101 ? -15.056 13.285 13.465 1.00 90.00 101 GLY A CA 1
ATOM 780 C C . GLY A 1 101 ? -14.253 12.859 14.701 1.00 90.00 101 GLY A C 1
ATOM 781 O O . GLY A 1 101 ? -13.393 13.608 15.163 1.00 90.00 101 GLY A O 1
ATOM 782 N N . LYS A 1 102 ? -14.535 11.682 15.274 1.00 91.50 102 LYS A N 1
ATOM 783 C CA . LYS A 1 102 ? -13.822 11.133 16.436 1.00 91.50 102 LYS A CA 1
ATOM 784 C C . LYS A 1 102 ? -13.168 9.802 16.101 1.00 91.50 102 LYS A C 1
ATOM 786 O O . LYS A 1 102 ? -13.754 8.975 15.408 1.00 91.50 102 LYS A O 1
ATOM 791 N N . THR A 1 103 ? -12.001 9.556 16.685 1.00 91.94 103 THR A N 1
ATOM 792 C CA . THR A 1 103 ? -11.335 8.252 16.611 1.00 91.94 103 THR A CA 1
ATOM 793 C C . THR A 1 103 ? -12.028 7.244 17.518 1.00 91.94 103 THR A C 1
ATOM 795 O O . THR A 1 103 ? -12.181 7.474 18.719 1.00 91.94 103 THR A O 1
ATOM 798 N N . TRP A 1 104 ? -12.453 6.127 16.941 1.00 92.88 104 TRP A N 1
ATOM 799 C CA . TRP A 1 104 ? -13.044 4.987 17.629 1.00 92.88 104 TRP A CA 1
ATOM 800 C C . TRP A 1 104 ? -12.128 3.775 17.482 1.00 92.88 104 TRP A C 1
ATOM 802 O O . TRP A 1 104 ? -11.548 3.556 16.421 1.00 92.88 104 TRP A O 1
ATOM 812 N N . TRP A 1 105 ? -12.035 2.977 18.542 1.00 92.94 105 TRP A N 1
ATOM 813 C CA . TRP A 1 105 ? -11.283 1.724 18.571 1.00 92.94 105 TRP A CA 1
ATOM 814 C C . TRP A 1 105 ? -12.281 0.576 18.682 1.00 92.94 105 TRP A C 1
ATOM 816 O O . TRP A 1 105 ? -12.994 0.465 19.680 1.00 92.94 105 TRP A O 1
ATOM 826 N N . LEU A 1 106 ? -12.387 -0.211 17.618 1.00 93.38 106 LEU A N 1
ATOM 827 C CA . LEU A 1 106 ? -13.434 -1.203 17.405 1.00 93.38 106 LEU A CA 1
ATOM 828 C C . LEU A 1 106 ? -12.825 -2.602 17.436 1.00 93.38 106 LEU A C 1
ATOM 830 O O . LEU A 1 106 ? -11.974 -2.916 16.609 1.00 93.38 106 LEU A O 1
ATOM 834 N N . ASP A 1 107 ? -13.279 -3.449 18.354 1.00 93.19 107 ASP A N 1
ATOM 835 C CA . ASP A 1 107 ? -12.857 -4.848 18.428 1.00 93.19 107 ASP A CA 1
ATOM 836 C C . ASP A 1 107 ? -13.975 -5.769 17.903 1.00 93.19 107 ASP A C 1
ATOM 838 O O . ASP A 1 107 ? -14.955 -5.989 18.619 1.00 93.19 107 ASP A O 1
ATOM 842 N N . PRO A 1 108 ? -13.864 -6.310 16.673 1.00 92.31 108 PRO A N 1
ATOM 843 C CA . PRO A 1 108 ? -14.875 -7.204 16.104 1.00 92.31 108 PRO A CA 1
ATOM 844 C C . PRO A 1 108 ? -14.865 -8.611 16.712 1.00 92.31 108 PRO A C 1
ATOM 846 O O . PRO A 1 108 ? -15.726 -9.421 16.381 1.00 92.31 108 PRO A O 1
ATOM 849 N N . THR A 1 109 ? -13.905 -8.925 17.586 1.00 90.62 109 THR A N 1
ATOM 850 C CA . THR A 1 109 ? -13.846 -10.212 18.294 1.00 90.62 109 THR A CA 1
ATOM 851 C C . THR A 1 109 ? -14.638 -10.199 19.598 1.00 90.62 109 THR A C 1
ATOM 853 O O . THR A 1 109 ? -14.869 -11.254 20.191 1.00 90.62 109 THR A O 1
ATOM 856 N N . ASN A 1 110 ? -15.054 -9.018 20.067 1.00 85.75 110 ASN A N 1
ATOM 857 C CA . ASN A 1 110 ? -15.822 -8.891 21.294 1.00 85.75 110 ASN A CA 1
ATOM 858 C C . ASN A 1 110 ? -17.333 -8.995 21.010 1.00 85.75 110 ASN A C 1
ATOM 860 O O . ASN A 1 110 ? -17.849 -8.209 20.214 1.00 85.75 110 ASN A O 1
ATOM 864 N N . PRO A 1 111 ? -18.065 -9.911 21.675 1.00 77.00 111 PRO A N 1
ATOM 865 C CA . PRO A 1 111 ? -19.509 -10.048 21.481 1.00 77.00 111 PRO A CA 1
ATOM 866 C C . PRO A 1 111 ? -20.320 -8.881 22.046 1.00 77.00 111 PRO A C 1
ATOM 868 O O . PRO A 1 111 ? -21.483 -8.709 21.695 1.00 77.00 111 PRO A O 1
ATOM 871 N N . VAL A 1 112 ? -19.733 -8.069 22.928 1.00 74.50 112 VAL A N 1
ATOM 872 C CA . VAL A 1 112 ? -20.393 -6.901 23.504 1.00 74.50 112 VAL A CA 1
ATOM 873 C C . VAL A 1 112 ? -19.823 -5.650 22.854 1.00 74.50 112 VAL A C 1
ATOM 875 O O . VAL A 1 112 ? -18.782 -5.135 23.260 1.00 74.50 112 VAL A O 1
ATOM 878 N N . PHE A 1 113 ? -20.538 -5.119 21.864 1.00 70.69 113 PHE A N 1
ATOM 879 C CA . PHE A 1 113 ? -20.207 -3.830 21.270 1.00 70.69 113 PHE A CA 1
ATOM 880 C C . PHE A 1 113 ? -21.159 -2.730 21.744 1.00 70.69 113 PHE A C 1
ATOM 882 O O . PHE A 1 113 ? -22.374 -2.809 21.578 1.00 70.69 113 PHE A O 1
ATOM 889 N N . ALA A 1 114 ? -20.587 -1.659 22.296 1.00 70.75 114 ALA A N 1
ATOM 890 C CA . ALA A 1 114 ? -21.299 -0.422 22.583 1.00 70.75 114 ALA A CA 1
ATOM 891 C C . ALA A 1 114 ? -20.632 0.726 21.804 1.00 70.75 114 ALA A C 1
ATOM 893 O O . ALA A 1 114 ? -19.448 0.993 22.028 1.00 70.75 114 ALA A O 1
ATOM 894 N N . PRO A 1 115 ? -21.362 1.436 20.923 1.00 67.81 115 PRO A N 1
ATOM 895 C CA . PRO A 1 115 ? -20.800 2.503 20.099 1.00 67.81 115 PRO A CA 1
ATOM 896 C C . PRO A 1 115 ? -20.046 3.563 20.917 1.00 67.81 115 PRO A C 1
ATOM 898 O O . PRO A 1 115 ? -20.651 4.308 21.693 1.00 67.81 115 PRO A O 1
ATOM 901 N N . GLY A 1 116 ? -18.731 3.663 20.704 1.00 69.75 116 GLY A N 1
ATOM 902 C CA . GLY A 1 116 ? -17.852 4.627 21.369 1.00 69.75 116 GLY A CA 1
ATOM 903 C C . GLY A 1 116 ? -17.302 4.162 22.721 1.00 69.75 116 GLY A C 1
ATOM 904 O O . GLY A 1 116 ? -16.749 4.981 23.452 1.00 69.75 116 GLY A O 1
ATOM 905 N N . ARG A 1 117 ? -17.449 2.878 23.077 1.00 81.00 117 ARG A N 1
ATOM 906 C CA . ARG A 1 117 ? -16.787 2.279 24.244 1.00 81.00 117 ARG A CA 1
ATOM 907 C C . ARG A 1 117 ? -15.650 1.360 23.820 1.00 81.00 117 ARG A C 1
ATOM 909 O O . ARG A 1 117 ? -15.780 0.596 22.872 1.00 81.00 117 ARG A O 1
ATOM 916 N N . ILE A 1 118 ? -14.570 1.421 24.588 1.00 85.94 118 ILE A N 1
ATOM 917 C CA . ILE A 1 118 ? -13.388 0.569 24.453 1.00 85.94 118 ILE A CA 1
ATOM 918 C C . ILE A 1 118 ? -13.431 -0.453 25.586 1.00 85.94 118 ILE A C 1
ATOM 920 O O . ILE A 1 118 ? -13.750 -0.096 26.724 1.00 85.94 118 ILE A O 1
ATOM 924 N N . MET A 1 119 ? -13.128 -1.712 25.295 1.00 84.62 119 MET A N 1
ATOM 925 C CA . MET A 1 119 ? -13.166 -2.780 26.296 1.00 84.62 119 MET A CA 1
ATOM 926 C C . MET A 1 119 ? -11.957 -2.698 27.240 1.00 84.62 119 MET A C 1
ATOM 928 O O . MET A 1 119 ? -10.884 -2.286 26.796 1.00 84.62 119 MET A O 1
ATOM 932 N N . PRO A 1 120 ? -12.107 -3.014 28.543 1.00 87.50 120 PRO A N 1
ATOM 933 C CA . PRO A 1 120 ? -11.054 -2.782 29.540 1.00 87.50 120 PRO A CA 1
ATOM 934 C C . PRO A 1 120 ? -9.705 -3.431 29.207 1.00 87.50 120 PRO A C 1
ATOM 936 O O . PRO A 1 120 ? -8.658 -2.848 29.470 1.00 87.50 120 PRO A O 1
ATOM 939 N N . ASP A 1 121 ? -9.737 -4.597 28.569 1.00 87.56 121 ASP A N 1
ATOM 940 C CA . ASP A 1 121 ? -8.583 -5.401 28.158 1.00 87.56 121 ASP A CA 1
ATOM 941 C C . ASP A 1 121 ? -7.742 -4.777 27.027 1.00 87.56 121 ASP A C 1
ATOM 943 O O . ASP A 1 121 ? -6.634 -5.249 26.757 1.00 87.56 121 ASP A O 1
ATOM 947 N N . ILE A 1 122 ? -8.238 -3.704 26.399 1.00 89.75 122 ILE A N 1
ATOM 948 C CA . ILE A 1 122 ? -7.545 -2.927 25.359 1.00 89.75 122 ILE A CA 1
ATOM 949 C C . ILE A 1 122 ? -7.514 -1.408 25.642 1.00 89.75 122 ILE A C 1
ATOM 951 O O . ILE A 1 122 ? -7.047 -0.629 24.811 1.00 89.75 122 ILE A O 1
ATOM 955 N N . GLN A 1 123 ? -7.997 -0.947 26.802 1.00 89.69 123 GLN A N 1
ATOM 956 C CA . GLN A 1 123 ? -7.902 0.468 27.200 1.00 89.69 123 GLN A CA 1
ATOM 957 C C . GLN A 1 123 ? -6.462 0.852 27.560 1.00 89.69 123 GLN A C 1
ATOM 959 O O . GLN A 1 123 ? -5.735 0.036 28.105 1.00 89.69 123 GLN A O 1
ATOM 964 N N . GLN A 1 124 ? -6.048 2.106 27.330 1.00 88.00 124 GLN A N 1
ATOM 965 C CA . GLN A 1 124 ? -4.697 2.591 27.683 1.00 88.00 124 GLN A CA 1
ATOM 966 C C . GLN A 1 124 ? -3.567 1.748 27.056 1.00 88.00 124 GLN A C 1
ATOM 968 O O . GLN A 1 124 ? -2.549 1.494 27.687 1.00 88.00 124 GLN A O 1
ATOM 973 N N . ARG A 1 125 ? -3.759 1.261 25.827 1.00 86.75 125 ARG A N 1
ATOM 974 C CA . ARG A 1 125 ? -2.734 0.529 25.070 1.00 86.75 125 ARG A CA 1
ATOM 975 C C . ARG A 1 125 ? -2.117 1.428 24.009 1.00 86.75 125 ARG A C 1
ATOM 977 O O . ARG A 1 125 ? -2.786 2.305 23.463 1.00 86.75 125 ARG A O 1
ATOM 984 N N . TRP A 1 126 ? -0.860 1.160 23.676 1.00 87.38 126 TRP A N 1
ATOM 985 C CA . TRP A 1 126 ? -0.308 1.595 22.399 1.00 87.38 126 TRP A CA 1
ATOM 986 C C . TRP A 1 126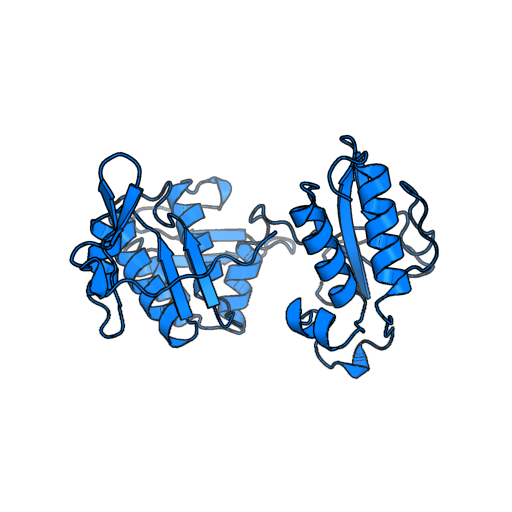 ? -1.049 0.885 21.255 1.00 87.38 126 TRP A C 1
ATOM 988 O O . TRP A 1 126 ? -1.600 -0.205 21.429 1.00 87.38 126 TRP A O 1
ATOM 998 N N . ALA A 1 127 ? -1.063 1.515 20.085 1.00 88.50 127 ALA A N 1
ATOM 999 C CA . ALA A 1 127 ? -1.766 1.020 18.913 1.00 88.50 127 ALA A CA 1
ATOM 1000 C C . ALA A 1 127 ? -0.889 1.204 17.673 1.00 88.50 127 ALA A C 1
ATOM 1002 O O . ALA A 1 127 ? -0.543 2.333 17.324 1.00 88.50 127 ALA A O 1
ATOM 1003 N N . LEU A 1 128 ? -0.535 0.100 17.013 1.00 87.25 128 LEU A N 1
ATOM 1004 C CA . LEU A 1 128 ? 0.140 0.123 15.718 1.00 87.25 128 LEU A CA 1
ATOM 1005 C C . LEU A 1 128 ? -0.922 0.081 14.624 1.00 87.25 128 LEU A C 1
ATOM 1007 O O . LEU A 1 128 ? -1.512 -0.962 14.347 1.00 87.25 128 LEU A O 1
ATOM 1011 N N . VAL A 1 129 ? -1.194 1.239 14.039 1.00 88.94 129 VAL A N 1
ATOM 1012 C CA . VAL A 1 129 ? -2.193 1.391 12.983 1.00 88.94 129 VAL A CA 1
ATOM 1013 C C . VAL A 1 129 ? -1.556 0.974 11.660 1.00 88.94 129 VAL A C 1
ATOM 1015 O O . VAL A 1 129 ? -0.540 1.541 11.271 1.00 88.94 129 VAL A O 1
ATOM 1018 N N . LEU A 1 130 ? -2.159 0.004 10.969 1.00 84.56 130 LEU A N 1
ATOM 1019 C CA . LEU A 1 130 ? -1.770 -0.408 9.618 1.00 84.56 130 LEU A CA 1
ATOM 1020 C C . LEU A 1 130 ? -2.381 0.585 8.618 1.00 84.56 130 LEU A C 1
ATOM 1022 O O . LEU A 1 130 ? -3.400 0.313 7.972 1.00 84.56 130 LEU A O 1
ATOM 1026 N N . GLY A 1 131 ? -1.818 1.795 8.634 1.00 80.88 131 GLY A N 1
ATOM 1027 C CA . GLY A 1 131 ? -2.274 2.947 7.867 1.00 80.88 131 GLY A CA 1
ATOM 1028 C C . GLY A 1 131 ? -1.969 2.828 6.378 1.00 80.88 131 GLY A C 1
ATOM 1029 O O . GLY A 1 131 ? -1.123 2.050 5.955 1.00 80.88 131 GLY A O 1
ATOM 1030 N N . ALA A 1 132 ? -2.679 3.615 5.574 1.00 75.06 132 ALA A N 1
ATOM 1031 C CA . ALA A 1 132 ? -2.431 3.729 4.133 1.00 75.06 132 ALA A CA 1
ATOM 1032 C C . ALA A 1 132 ? -1.660 5.016 3.771 1.00 75.06 132 ALA A C 1
ATOM 1034 O O . ALA A 1 132 ? -1.731 5.481 2.636 1.00 75.06 132 ALA A O 1
ATOM 1035 N N . ASP A 1 133 ? -0.983 5.626 4.748 1.00 81.69 133 ASP A N 1
ATOM 1036 C CA . ASP A 1 133 ? -0.255 6.894 4.616 1.00 81.69 133 ASP A CA 1
ATOM 1037 C C . ASP A 1 133 ? 1.214 6.719 4.195 1.00 81.69 133 ASP A C 1
ATOM 1039 O O . ASP A 1 133 ? 1.896 7.707 3.931 1.00 81.69 133 ASP A O 1
ATOM 1043 N N . GLY A 1 134 ? 1.693 5.474 4.105 1.00 82.94 134 GLY A N 1
ATOM 1044 C CA . GLY A 1 134 ? 3.060 5.144 3.704 1.00 82.94 134 GLY A CA 1
ATOM 1045 C C . GLY A 1 134 ? 4.110 5.413 4.784 1.00 82.94 134 GLY A C 1
ATOM 1046 O O . GLY A 1 134 ? 5.304 5.384 4.483 1.00 82.94 134 GLY A O 1
ATOM 1047 N N . ALA A 1 135 ? 3.706 5.659 6.039 1.00 84.69 135 ALA A N 1
ATOM 1048 C CA . ALA A 1 135 ? 4.638 5.871 7.150 1.00 84.69 135 ALA A CA 1
ATOM 1049 C C . ALA A 1 135 ? 5.545 4.651 7.423 1.00 84.69 135 ALA A C 1
ATOM 1051 O O . ALA A 1 135 ? 6.600 4.783 8.043 1.00 84.69 135 ALA A O 1
ATOM 1052 N N . ASP A 1 136 ? 5.150 3.471 6.946 1.00 86.69 136 ASP A N 1
ATOM 1053 C CA . ASP A 1 136 ? 5.872 2.205 7.040 1.00 86.69 136 ASP A CA 1
ATOM 1054 C C . ASP A 1 136 ? 6.728 1.880 5.801 1.00 86.69 136 ASP A C 1
ATOM 1056 O O . ASP A 1 136 ? 7.316 0.800 5.750 1.00 86.69 136 ASP A O 1
ATOM 1060 N N . LEU A 1 137 ? 6.881 2.807 4.841 1.00 92.56 137 LEU A N 1
ATOM 1061 C CA . LEU A 1 137 ? 7.674 2.601 3.619 1.00 92.56 137 LEU A CA 1
ATOM 1062 C C . LEU A 1 137 ? 9.073 2.032 3.914 1.00 92.56 137 LEU A C 1
ATOM 1064 O O . LEU A 1 137 ? 9.497 1.075 3.270 1.00 92.56 137 LEU A O 1
ATOM 1068 N N . ALA A 1 138 ? 9.778 2.575 4.912 1.00 93.56 138 ALA A N 1
ATOM 1069 C CA . ALA A 1 138 ? 11.108 2.092 5.289 1.00 93.56 138 ALA A CA 1
ATOM 1070 C C . ALA A 1 138 ? 11.090 0.619 5.742 1.00 93.56 138 ALA A C 1
ATOM 1072 O O . ALA A 1 138 ? 11.959 -0.161 5.359 1.00 93.56 138 ALA A O 1
ATOM 1073 N N . ALA A 1 139 ? 10.072 0.223 6.512 1.00 89.50 139 ALA A N 1
ATOM 1074 C CA . ALA A 1 139 ? 9.893 -1.152 6.966 1.00 89.50 139 ALA A CA 1
ATOM 1075 C C . ALA A 1 139 ? 9.484 -2.090 5.818 1.00 89.50 139 ALA A C 1
ATOM 1077 O O . ALA A 1 139 ? 9.965 -3.222 5.751 1.00 89.50 139 ALA A O 1
ATOM 1078 N N . ALA A 1 140 ? 8.639 -1.624 4.893 1.00 91.50 140 ALA A N 1
ATOM 1079 C CA . ALA A 1 140 ? 8.238 -2.391 3.716 1.00 91.50 140 ALA A CA 1
ATOM 1080 C C . ALA A 1 140 ? 9.445 -2.693 2.811 1.00 91.50 140 ALA A C 1
ATOM 1082 O O . ALA A 1 140 ? 9.683 -3.848 2.459 1.00 91.50 140 ALA A O 1
ATOM 1083 N N . LEU A 1 141 ? 10.266 -1.680 2.518 1.00 95.56 141 LEU A N 1
ATOM 1084 C CA . LEU A 1 141 ? 11.504 -1.836 1.747 1.00 95.56 141 LEU A CA 1
ATOM 1085 C C . LEU A 1 141 ? 12.518 -2.741 2.460 1.00 95.56 141 LEU A C 1
ATOM 1087 O O . LEU A 1 141 ? 13.134 -3.592 1.821 1.00 95.56 141 LEU A O 1
ATOM 1091 N N . GLN A 1 142 ? 12.653 -2.622 3.785 1.00 94.44 142 GLN A N 1
ATOM 1092 C CA . GLN A 1 142 ? 13.507 -3.523 4.562 1.00 94.44 142 GLN A CA 1
ATOM 1093 C C . GLN A 1 142 ? 13.013 -4.973 4.510 1.00 94.44 142 GLN A C 1
ATOM 1095 O O . GLN A 1 142 ? 13.812 -5.896 4.391 1.00 94.44 142 GLN A O 1
ATOM 1100 N N . THR A 1 143 ? 11.698 -5.186 4.528 1.00 88.94 143 THR A N 1
ATOM 1101 C CA . THR A 1 143 ? 11.108 -6.525 4.404 1.00 88.94 143 THR A CA 1
ATOM 1102 C C . THR A 1 143 ? 11.444 -7.151 3.046 1.00 88.94 143 THR A C 1
ATOM 1104 O O . THR A 1 143 ? 11.783 -8.331 2.983 1.00 88.94 143 THR A O 1
ATOM 1107 N N . ILE A 1 144 ? 11.416 -6.365 1.963 1.00 93.12 144 ILE A N 1
ATOM 1108 C CA . ILE A 1 144 ? 11.849 -6.822 0.632 1.00 93.12 144 ILE A CA 1
ATOM 1109 C C . ILE A 1 144 ? 13.322 -7.235 0.657 1.00 93.12 144 ILE A C 1
ATOM 1111 O O . ILE A 1 144 ? 13.658 -8.300 0.147 1.00 93.12 144 ILE A O 1
ATOM 1115 N N . ARG A 1 145 ? 14.187 -6.451 1.314 1.00 92.88 145 ARG A N 1
ATOM 1116 C CA . ARG A 1 145 ? 15.614 -6.783 1.463 1.00 92.88 145 ARG A CA 1
ATOM 1117 C C . ARG A 1 145 ? 15.864 -8.071 2.244 1.00 92.88 145 ARG A C 1
ATOM 1119 O O . ARG A 1 145 ? 16.795 -8.798 1.919 1.00 92.88 145 ARG A O 1
ATOM 1126 N N . GLU A 1 146 ? 15.080 -8.332 3.285 1.00 87.44 146 GLU A N 1
ATOM 1127 C CA . GLU A 1 146 ? 15.327 -9.455 4.198 1.00 87.44 146 GLU A CA 1
ATOM 1128 C C . GLU A 1 146 ? 14.742 -10.783 3.717 1.00 87.44 146 GLU A C 1
ATOM 1130 O O . GLU A 1 146 ? 15.370 -11.826 3.899 1.00 87.44 146 GLU A O 1
ATOM 1135 N N . ILE A 1 147 ? 13.533 -10.761 3.152 1.00 82.12 147 ILE A N 1
ATOM 1136 C CA . ILE A 1 147 ? 12.791 -11.987 2.814 1.00 82.12 147 ILE A CA 1
ATOM 1137 C C . ILE A 1 147 ? 12.255 -12.016 1.378 1.00 82.12 147 ILE A C 1
ATOM 1139 O O . ILE A 1 147 ? 11.645 -13.011 0.989 1.00 82.12 147 ILE A O 1
ATOM 1143 N N . GLY A 1 148 ? 12.421 -10.929 0.622 1.00 89.62 148 GLY A N 1
ATOM 1144 C CA . GLY A 1 148 ? 12.006 -10.804 -0.774 1.00 89.62 148 GLY A CA 1
ATOM 1145 C C . GLY A 1 148 ? 13.187 -10.831 -1.740 1.00 89.62 148 GLY A C 1
ATOM 1146 O O . GLY A 1 148 ? 14.201 -11.483 -1.491 1.00 89.62 148 GLY A O 1
ATOM 1147 N N . ASP A 1 149 ? 13.041 -10.111 -2.853 1.00 93.94 149 ASP A N 1
ATOM 1148 C CA . ASP A 1 149 ? 14.081 -9.969 -3.870 1.00 93.94 149 ASP A CA 1
ATOM 1149 C C . ASP A 1 149 ? 14.849 -8.651 -3.685 1.00 93.94 149 ASP A C 1
ATOM 1151 O O . ASP A 1 149 ? 14.461 -7.585 -4.171 1.00 93.94 149 ASP A O 1
ATOM 1155 N N . ALA A 1 150 ? 15.951 -8.725 -2.938 1.00 95.06 150 ALA A N 1
ATOM 1156 C CA . ALA A 1 150 ? 16.811 -7.574 -2.686 1.00 95.06 150 ALA A CA 1
ATOM 1157 C C . ALA A 1 150 ? 17.519 -7.069 -3.957 1.00 95.06 150 ALA A C 1
ATOM 1159 O O . ALA A 1 150 ? 17.796 -5.876 -4.058 1.00 95.06 150 ALA A O 1
ATOM 1160 N N . ALA A 1 151 ? 17.801 -7.956 -4.919 1.00 97.44 151 ALA A N 1
ATOM 1161 C CA . ALA A 1 151 ? 18.460 -7.581 -6.166 1.00 97.44 151 ALA A CA 1
ATOM 1162 C C . ALA A 1 151 ? 17.499 -6.794 -7.061 1.00 97.44 151 ALA A C 1
ATOM 1164 O O . ALA A 1 151 ? 17.849 -5.708 -7.512 1.00 97.44 151 ALA A O 1
ATOM 1165 N N . ALA A 1 152 ? 16.262 -7.275 -7.213 1.00 97.31 152 ALA A N 1
ATOM 1166 C CA . ALA A 1 152 ? 15.209 -6.557 -7.927 1.00 97.31 152 ALA A CA 1
ATOM 1167 C C . ALA A 1 152 ? 14.943 -5.165 -7.340 1.00 97.31 152 ALA A C 1
ATOM 1169 O O . ALA A 1 152 ? 14.711 -4.210 -8.078 1.00 97.31 152 ALA A O 1
ATOM 1170 N N . LEU A 1 153 ? 14.991 -5.031 -6.010 1.00 98.00 153 LEU A N 1
ATOM 1171 C CA . LEU A 1 153 ? 14.869 -3.736 -5.345 1.00 98.00 153 LEU A CA 1
ATOM 1172 C C . LEU A 1 153 ? 15.990 -2.775 -5.765 1.00 98.00 153 LEU A C 1
ATOM 1174 O O . LEU A 1 153 ? 15.708 -1.634 -6.133 1.00 98.00 153 LEU A O 1
ATOM 1178 N N . ASP A 1 154 ? 17.245 -3.221 -5.706 1.00 97.94 154 ASP A N 1
ATOM 1179 C CA . ASP A 1 154 ? 18.393 -2.387 -6.067 1.00 97.94 154 ASP A CA 1
ATOM 1180 C C . ASP A 1 154 ? 18.384 -2.039 -7.568 1.00 97.94 154 ASP A C 1
ATOM 1182 O O . ASP A 1 154 ? 18.622 -0.885 -7.930 1.00 97.94 154 ASP A O 1
ATOM 1186 N N . GLU A 1 155 ? 18.023 -2.993 -8.430 1.00 98.06 155 GLU A N 1
ATOM 1187 C CA . GLU A 1 155 ? 17.852 -2.785 -9.873 1.00 98.06 155 GLU A CA 1
ATOM 1188 C C . GLU A 1 155 ? 16.740 -1.774 -10.181 1.00 98.06 155 GLU A C 1
ATOM 1190 O O . GLU A 1 155 ? 16.941 -0.867 -10.986 1.00 98.06 155 GLU A O 1
ATOM 1195 N N . ALA A 1 156 ? 15.587 -1.862 -9.509 1.00 98.06 156 ALA A N 1
ATOM 1196 C CA . ALA A 1 156 ? 14.475 -0.936 -9.719 1.00 98.06 156 ALA A CA 1
ATOM 1197 C C . ALA A 1 156 ? 14.818 0.505 -9.302 1.00 98.06 156 ALA A C 1
ATOM 1199 O O . ALA A 1 156 ? 14.326 1.460 -9.912 1.00 98.06 156 ALA A O 1
ATOM 1200 N N . VAL A 1 157 ? 15.649 0.671 -8.264 1.00 98.12 157 VAL A N 1
ATOM 1201 C CA . VAL A 1 157 ? 16.160 1.981 -7.833 1.00 98.12 157 VAL A CA 1
ATOM 1202 C C . VAL A 1 157 ? 17.158 2.536 -8.848 1.00 98.12 157 VAL A C 1
ATOM 1204 O O . VAL A 1 157 ? 17.030 3.702 -9.220 1.00 98.12 157 VAL A O 1
ATOM 1207 N N . ASP A 1 158 ? 18.119 1.729 -9.301 1.00 97.69 158 ASP A N 1
ATOM 1208 C CA . ASP A 1 158 ? 19.130 2.153 -10.279 1.00 97.69 158 ASP A CA 1
ATOM 1209 C C . ASP A 1 158 ? 18.497 2.506 -11.635 1.00 97.69 158 ASP A C 1
ATOM 1211 O O . ASP A 1 158 ? 18.829 3.532 -12.224 1.00 97.69 158 ASP A O 1
ATOM 1215 N N . ASP A 1 159 ? 17.512 1.727 -12.086 1.00 97.81 159 ASP A N 1
ATOM 1216 C CA . ASP A 1 159 ? 16.804 1.957 -13.349 1.00 97.81 159 ASP A CA 1
ATOM 1217 C C . ASP A 1 159 ? 16.050 3.300 -13.369 1.00 97.81 159 ASP A C 1
ATOM 1219 O O . ASP A 1 159 ? 16.030 4.018 -14.372 1.00 97.81 159 ASP A O 1
ATOM 1223 N N . ALA A 1 160 ? 15.451 3.678 -12.239 1.00 97.12 160 ALA A N 1
ATOM 1224 C CA . ALA A 1 160 ? 14.764 4.958 -12.092 1.00 97.12 160 ALA A CA 1
ATOM 1225 C C . ALA A 1 160 ? 15.705 6.132 -11.813 1.00 97.12 160 ALA A C 1
ATOM 1227 O O . ALA A 1 160 ? 15.448 7.257 -12.251 1.00 97.12 160 ALA A O 1
ATOM 1228 N N . PHE A 1 161 ? 16.781 5.887 -11.067 1.00 96.44 161 PHE A N 1
ATOM 1229 C CA . PHE A 1 161 ? 17.717 6.905 -10.606 1.00 96.44 161 PHE A CA 1
ATOM 1230 C C . PHE A 1 161 ? 19.161 6.423 -10.821 1.00 96.44 161 PHE A C 1
ATOM 1232 O O . PHE A 1 161 ? 19.811 6.017 -9.855 1.00 96.44 161 PHE A O 1
ATOM 1239 N N . PRO A 1 162 ? 19.699 6.511 -12.053 1.00 95.88 162 PRO A N 1
ATOM 1240 C CA . PRO A 1 162 ? 20.981 5.906 -12.415 1.00 95.88 162 PRO A CA 1
ATOM 1241 C C . PRO A 1 162 ? 22.124 6.213 -11.443 1.00 95.88 162 PRO A C 1
ATOM 1243 O O . PRO A 1 162 ? 22.434 7.374 -11.158 1.00 95.88 162 PRO A O 1
ATOM 1246 N N . GLY A 1 163 ? 22.764 5.158 -10.942 1.00 95.56 163 GLY A N 1
ATOM 1247 C CA 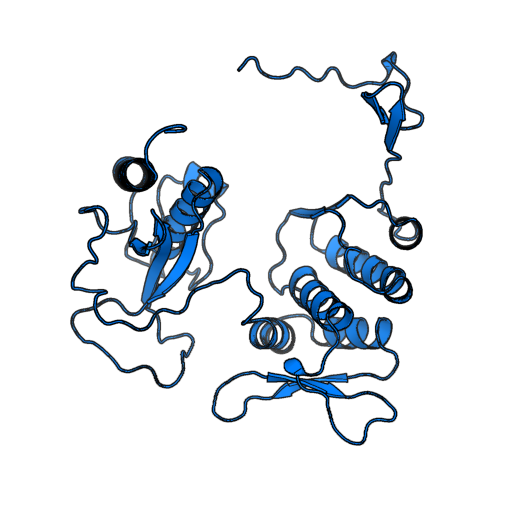. GLY A 1 163 ? 23.859 5.204 -9.977 1.00 95.56 163 GLY A CA 1
ATOM 1248 C C . GLY A 1 163 ? 23.434 5.459 -8.529 1.00 95.56 163 GLY A C 1
ATOM 1249 O O . GLY A 1 163 ? 24.307 5.555 -7.662 1.00 95.56 163 GLY A O 1
ATOM 1250 N N . SER A 1 164 ? 22.136 5.595 -8.249 1.00 97.00 164 SER A N 1
ATOM 1251 C CA . SER A 1 164 ? 21.628 5.786 -6.889 1.00 97.00 164 SER A CA 1
ATOM 1252 C C . SER A 1 164 ? 21.522 4.461 -6.144 1.00 97.00 164 SER A C 1
ATOM 1254 O O . SER A 1 164 ? 21.314 3.408 -6.737 1.00 97.00 164 SER A O 1
ATOM 1256 N N . ARG A 1 165 ? 21.643 4.508 -4.817 1.00 97.00 165 ARG A N 1
ATOM 1257 C CA . ARG A 1 165 ? 21.490 3.337 -3.946 1.00 97.00 165 ARG A CA 1
ATOM 1258 C C . ARG A 1 165 ? 20.527 3.637 -2.821 1.00 97.00 165 ARG A C 1
ATOM 1260 O O . ARG A 1 165 ? 20.573 4.715 -2.228 1.00 97.00 165 ARG A O 1
ATOM 1267 N N . LEU A 1 166 ? 19.681 2.663 -2.519 1.00 97.06 166 LEU A N 1
ATOM 1268 C CA . LEU A 1 166 ? 18.746 2.727 -1.411 1.00 97.06 166 LEU A CA 1
ATOM 1269 C C . LEU A 1 166 ? 19.296 1.952 -0.221 1.00 97.06 166 LEU A C 1
ATOM 1271 O O . LEU A 1 166 ? 19.676 0.792 -0.343 1.00 97.06 166 LEU A O 1
ATOM 1275 N N . HIS A 1 167 ? 19.290 2.589 0.944 1.00 93.81 167 HIS A N 1
ATOM 1276 C CA . HIS A 1 167 ? 19.666 1.975 2.210 1.00 93.81 167 HIS A CA 1
ATOM 1277 C C . HIS A 1 167 ? 18.584 2.235 3.247 1.00 93.81 167 HIS A C 1
ATOM 1279 O O . HIS A 1 167 ? 17.959 3.296 3.251 1.00 93.81 167 HIS A O 1
ATOM 1285 N N . ILE A 1 168 ? 18.381 1.272 4.141 1.00 94.62 168 ILE A N 1
ATOM 1286 C CA . ILE A 1 168 ? 17.523 1.444 5.309 1.00 94.62 168 ILE A CA 1
ATOM 1287 C C . ILE A 1 168 ? 18.425 1.494 6.535 1.00 94.62 168 ILE A C 1
ATOM 1289 O O . ILE A 1 168 ? 19.112 0.520 6.843 1.00 94.62 168 ILE A O 1
ATO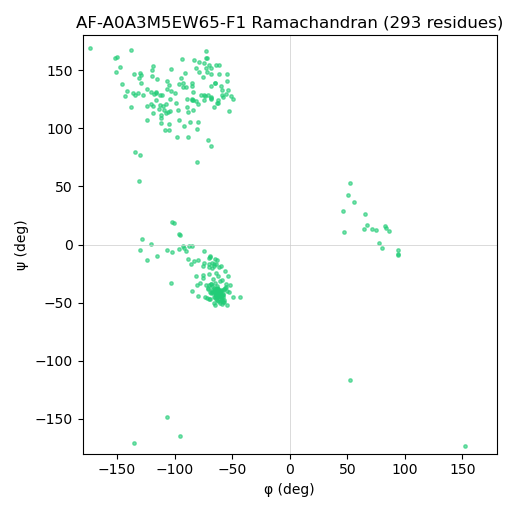M 1293 N N . ASP A 1 169 ? 18.436 2.636 7.213 1.00 92.00 169 ASP A N 1
ATOM 1294 C CA . ASP A 1 169 ? 19.096 2.777 8.510 1.00 92.00 169 ASP A CA 1
ATOM 1295 C C . ASP A 1 169 ? 18.083 2.539 9.638 1.00 92.00 169 ASP A C 1
ATOM 1297 O O . ASP A 1 169 ? 16.873 2.626 9.426 1.00 92.00 169 ASP A O 1
ATOM 1301 N N . ASN A 1 170 ? 18.560 2.223 10.841 1.00 87.25 170 ASN A N 1
ATOM 1302 C CA . ASN A 1 170 ? 17.721 2.001 12.019 1.00 87.25 170 ASN A CA 1
ATOM 1303 C C . ASN A 1 170 ? 18.210 2.789 13.253 1.00 87.25 170 ASN A C 1
ATOM 1305 O O . ASN A 1 170 ? 18.474 2.197 14.313 1.00 87.25 170 ASN A O 1
ATOM 1309 N N . PRO A 1 171 ? 18.374 4.123 13.160 1.00 77.75 171 PRO A N 1
ATOM 1310 C CA . PRO A 1 171 ? 18.855 4.915 14.280 1.00 77.75 171 PRO A CA 1
ATOM 1311 C C . PRO A 1 171 ? 17.834 4.892 15.426 1.00 77.75 171 PRO A C 1
ATOM 1313 O O . PRO A 1 171 ? 16.696 5.342 15.298 1.00 77.75 171 PRO A O 1
ATOM 1316 N N . GLY A 1 172 ? 18.241 4.361 16.582 1.00 71.81 172 GLY A N 1
ATOM 1317 C CA . GLY A 1 172 ? 17.393 4.339 17.778 1.00 71.81 172 GLY A CA 1
ATOM 1318 C C . GLY A 1 172 ? 16.139 3.465 17.653 1.00 71.81 172 GLY A C 1
ATOM 1319 O O . GLY A 1 172 ? 15.151 3.733 18.337 1.00 71.81 172 GLY A O 1
ATOM 1320 N N . GLY A 1 173 ? 16.162 2.439 16.794 1.00 72.44 173 GLY A N 1
ATOM 1321 C CA . GLY A 1 173 ? 15.060 1.480 16.658 1.00 72.44 173 GLY A CA 1
ATOM 1322 C C . GLY A 1 173 ? 13.909 1.941 15.757 1.00 72.44 173 GLY A C 1
ATOM 1323 O O . GLY A 1 173 ? 12.824 1.364 15.832 1.00 72.44 173 GLY A O 1
ATOM 1324 N N . ARG A 1 174 ? 14.114 2.976 14.929 1.00 76.88 174 ARG A N 1
ATOM 1325 C CA . ARG A 1 174 ? 13.191 3.363 13.853 1.00 76.88 174 ARG A CA 1
ATOM 1326 C C . ARG A 1 174 ? 13.873 3.250 12.500 1.00 76.88 174 ARG A C 1
ATOM 1328 O O . ARG A 1 174 ? 14.931 3.842 12.312 1.00 76.88 174 ARG A O 1
ATOM 1335 N N . PHE A 1 175 ? 13.223 2.572 11.557 1.00 88.88 175 PHE A N 1
ATOM 1336 C CA . PHE A 1 175 ? 13.699 2.514 10.180 1.00 88.88 175 PHE A CA 1
ATOM 1337 C C . PHE A 1 175 ? 13.589 3.876 9.483 1.00 88.88 175 PHE A C 1
ATOM 1339 O O . PHE A 1 175 ? 12.566 4.554 9.588 1.00 88.88 175 PHE A O 1
ATOM 1346 N N . GLU A 1 176 ? 14.631 4.252 8.746 1.00 91.62 176 GLU A N 1
ATOM 1347 C CA . GLU A 1 176 ? 14.706 5.470 7.939 1.00 91.62 176 GLU A CA 1
ATOM 1348 C C . GLU A 1 176 ? 15.211 5.122 6.531 1.00 91.62 176 GLU A C 1
ATOM 1350 O O . GLU A 1 176 ? 16.228 4.445 6.387 1.00 91.62 176 GLU A O 1
ATOM 1355 N N . VAL A 1 177 ? 14.510 5.588 5.485 1.00 95.75 177 VAL A N 1
ATOM 1356 C CA . VAL A 1 177 ? 14.994 5.463 4.099 1.00 95.75 177 VAL A CA 1
ATOM 1357 C C . VAL A 1 177 ? 16.077 6.505 3.846 1.00 95.75 177 VAL A C 1
ATOM 1359 O O . VAL A 1 177 ? 15.855 7.704 4.066 1.00 95.75 177 VAL A O 1
ATOM 1362 N N . LEU A 1 178 ? 17.212 6.038 3.331 1.00 97.00 178 LEU A N 1
ATOM 1363 C CA . LEU A 1 178 ? 18.327 6.842 2.854 1.00 97.00 178 LEU A CA 1
ATOM 1364 C C . LEU A 1 178 ? 18.586 6.548 1.374 1.00 97.00 178 LEU A C 1
ATOM 1366 O O . LEU A 1 178 ? 18.709 5.390 0.980 1.00 97.00 178 LEU A O 1
ATOM 1370 N N . ILE A 1 179 ? 18.706 7.598 0.563 1.00 97.56 179 ILE A N 1
ATOM 1371 C CA . ILE A 1 179 ? 19.089 7.483 -0.848 1.00 97.56 179 ILE A CA 1
ATOM 1372 C C . ILE A 1 179 ? 20.459 8.123 -1.046 1.00 97.56 179 ILE A C 1
ATOM 1374 O O . ILE A 1 179 ? 20.635 9.328 -0.861 1.00 97.56 179 ILE A O 1
ATOM 1378 N N . GLU A 1 180 ? 21.435 7.314 -1.436 1.00 97.25 180 GLU A N 1
ATOM 1379 C CA . GLU A 1 180 ? 22.721 7.780 -1.945 1.00 97.25 180 GLU A CA 1
ATOM 1380 C C . GLU A 1 180 ? 22.582 8.091 -3.429 1.00 97.25 180 GLU A C 1
ATOM 1382 O O . GLU A 1 180 ? 22.061 7.270 -4.178 1.00 97.25 180 GLU A O 1
ATOM 1387 N N . GLN A 1 181 ? 23.057 9.259 -3.865 1.00 95.19 181 GLN A N 1
ATOM 1388 C CA . GLN A 1 181 ? 23.031 9.647 -5.275 1.00 95.19 181 GLN A CA 1
ATOM 1389 C C . GLN A 1 181 ? 24.397 10.167 -5.721 1.00 95.19 181 GLN A C 1
ATOM 1391 O O . GLN A 1 181 ? 25.059 10.882 -4.953 1.00 95.19 181 GLN A O 1
ATOM 1396 N N . PRO A 1 182 ? 24.818 9.876 -6.964 1.00 94.56 182 PRO A N 1
ATOM 1397 C CA . PRO A 1 182 ? 26.035 10.442 -7.522 1.00 94.56 182 PRO A CA 1
ATOM 1398 C C . PRO A 1 182 ? 26.020 11.975 -7.460 1.00 94.56 182 PRO A C 1
ATOM 1400 O O . PRO A 1 182 ? 25.070 12.624 -7.887 1.00 94.56 182 PRO A O 1
ATOM 1403 N N . GLY A 1 183 ? 27.096 12.559 -6.932 1.00 94.25 183 GLY A N 1
ATOM 1404 C CA . GLY A 1 183 ? 27.260 14.012 -6.821 1.00 94.25 183 GLY A CA 1
ATOM 1405 C C . GLY A 1 183 ? 26.815 14.625 -5.489 1.00 94.25 183 GLY A C 1
ATOM 1406 O O . GLY A 1 183 ? 27.119 15.793 -5.246 1.00 94.25 183 GLY A O 1
ATOM 1407 N N . LEU A 1 184 ? 26.174 13.864 -4.597 1.00 94.75 184 LEU A N 1
ATOM 1408 C CA . LEU A 1 184 ? 25.868 14.316 -3.237 1.00 94.75 184 LEU A CA 1
ATOM 1409 C C . LEU A 1 184 ? 26.943 13.864 -2.242 1.00 94.75 184 LEU A C 1
ATOM 1411 O O . LEU A 1 184 ? 27.486 12.768 -2.334 1.00 94.75 184 LEU A O 1
ATOM 1415 N N . LEU A 1 185 ? 27.242 14.721 -1.260 1.00 94.38 185 LEU A N 1
ATOM 1416 C CA . LEU A 1 185 ? 28.246 14.443 -0.220 1.00 94.38 185 LEU A CA 1
ATOM 1417 C C . LEU A 1 185 ? 27.725 13.535 0.904 1.00 94.38 185 LEU A C 1
ATOM 1419 O O . LEU A 1 185 ? 28.509 13.068 1.727 1.00 94.38 185 LEU A O 1
ATOM 1423 N N . ARG A 1 186 ? 26.405 13.331 0.977 1.00 95.94 186 ARG A N 1
ATOM 1424 C CA . ARG A 1 186 ? 25.747 12.459 1.952 1.00 95.94 186 ARG A CA 1
ATOM 1425 C C . ARG A 1 186 ? 24.441 11.894 1.383 1.00 95.94 186 ARG A C 1
ATOM 1427 O O . ARG A 1 186 ? 23.878 12.520 0.481 1.00 95.94 186 ARG A O 1
ATOM 1434 N N . PRO A 1 187 ? 23.920 10.797 1.957 1.00 96.50 187 PRO A N 1
ATOM 1435 C CA . PRO A 1 187 ? 22.588 10.313 1.630 1.00 96.50 187 PRO A CA 1
ATOM 1436 C C . PRO A 1 187 ? 21.499 11.343 1.969 1.00 96.50 187 PRO A C 1
ATOM 1438 O O . PRO A 1 187 ? 21.607 12.094 2.952 1.00 96.50 187 PRO A O 1
ATOM 1441 N N . LEU A 1 188 ? 20.441 11.352 1.160 1.00 96.69 188 LEU A N 1
ATOM 1442 C CA . LEU A 1 188 ? 19.205 12.087 1.413 1.00 96.69 188 LEU A CA 1
ATOM 1443 C C . LEU A 1 188 ? 18.274 11.257 2.289 1.00 96.69 188 LEU A C 1
ATOM 1445 O O . LEU A 1 188 ? 18.094 10.064 2.049 1.00 96.69 188 LEU A O 1
ATOM 1449 N N . ARG A 1 189 ? 17.655 11.900 3.277 1.00 94.56 189 ARG A N 1
ATOM 1450 C CA . ARG A 1 189 ? 16.611 11.298 4.112 1.00 94.56 189 ARG A CA 1
ATOM 1451 C C . ARG A 1 189 ? 15.261 11.375 3.415 1.00 94.56 189 ARG A C 1
ATOM 1453 O O . ARG A 1 189 ? 15.033 12.265 2.604 1.00 94.56 189 ARG A O 1
ATOM 1460 N N . THR A 1 190 ? 14.328 10.519 3.828 1.00 91.00 190 THR A N 1
ATOM 1461 C CA . THR A 1 190 ? 12.930 10.496 3.340 1.00 91.00 190 THR A CA 1
ATOM 1462 C C . THR A 1 190 ? 12.299 11.895 3.216 1.00 91.00 190 THR A C 1
ATOM 1464 O O . THR A 1 190 ? 11.699 12.206 2.195 1.00 91.00 190 THR A O 1
ATOM 1467 N N . ALA A 1 191 ? 12.476 12.765 4.220 1.00 89.50 191 ALA A N 1
ATOM 1468 C CA . ALA A 1 191 ? 11.902 14.119 4.241 1.00 89.50 191 ALA A CA 1
ATOM 1469 C C . ALA A 1 191 ? 12.536 15.105 3.235 1.00 89.50 191 ALA A C 1
ATOM 1471 O O . ALA A 1 191 ? 12.023 16.204 3.046 1.00 89.50 191 ALA A O 1
ATOM 1472 N N . GLU A 1 192 ? 13.664 14.737 2.629 1.00 94.81 192 GLU A N 1
ATOM 1473 C CA . GLU A 1 192 ? 14.412 15.534 1.651 1.00 94.81 192 GLU A CA 1
ATOM 1474 C C . GLU A 1 192 ? 14.165 15.058 0.209 1.00 94.81 192 GLU A C 1
ATOM 1476 O O . GLU A 1 192 ? 14.641 15.684 -0.738 1.00 94.81 192 GLU A O 1
ATOM 1481 N N . LEU A 1 193 ? 13.450 13.941 0.031 1.00 93.38 193 LEU A N 1
ATOM 1482 C CA . LEU A 1 193 ? 13.135 13.378 -1.277 1.00 93.38 193 LEU A CA 1
ATOM 1483 C C . LEU A 1 193 ? 11.982 14.142 -1.933 1.00 93.38 193 LEU A C 1
ATOM 1485 O O . LEU A 1 193 ? 11.071 14.627 -1.266 1.00 93.38 193 LEU A O 1
ATOM 1489 N N . SER A 1 194 ? 12.003 14.214 -3.264 1.00 92.38 194 SER A N 1
ATOM 1490 C CA . SER A 1 194 ? 10.873 14.767 -4.013 1.00 92.38 194 SER A CA 1
ATOM 1491 C C . SER A 1 194 ? 9.650 13.847 -3.919 1.00 92.38 194 SER A C 1
ATOM 1493 O O . SER A 1 194 ? 9.804 12.626 -3.834 1.00 92.38 194 SER A O 1
ATOM 1495 N N . ASP A 1 195 ? 8.440 14.404 -4.027 1.00 90.62 195 ASP A N 1
ATOM 1496 C CA . ASP A 1 195 ? 7.194 13.621 -4.063 1.00 90.62 195 ASP A CA 1
ATOM 1497 C C . ASP A 1 195 ? 7.226 12.524 -5.138 1.00 90.62 195 ASP A C 1
ATOM 1499 O O . ASP A 1 195 ? 6.799 11.398 -4.891 1.00 90.62 195 ASP A O 1
ATOM 1503 N N . GLY A 1 196 ? 7.775 12.824 -6.321 1.00 92.12 196 GLY A N 1
ATOM 1504 C CA . GLY A 1 196 ? 7.915 11.850 -7.406 1.00 92.12 196 GLY A CA 1
ATOM 1505 C C . GLY A 1 196 ? 8.859 10.700 -7.045 1.00 92.12 196 GLY A C 1
ATOM 1506 O O . GLY A 1 196 ? 8.575 9.547 -7.360 1.00 92.12 196 GLY A O 1
ATOM 1507 N N . THR A 1 197 ? 9.946 10.992 -6.324 1.00 94.62 197 THR A N 1
ATOM 1508 C CA . THR A 1 197 ? 10.867 9.971 -5.806 1.00 94.62 197 THR A CA 1
ATOM 1509 C C . THR A 1 197 ? 10.178 9.101 -4.761 1.00 94.62 197 THR A C 1
ATOM 1511 O O . THR A 1 197 ? 10.186 7.882 -4.895 1.00 94.62 197 THR A O 1
ATOM 1514 N N . LEU A 1 198 ? 9.527 9.706 -3.761 1.00 93.62 198 LEU A N 1
ATOM 1515 C CA . LEU A 1 198 ? 8.793 8.969 -2.725 1.00 93.62 198 LEU A CA 1
ATOM 1516 C C . LEU A 1 198 ? 7.712 8.073 -3.328 1.00 93.62 198 LEU A C 1
ATOM 1518 O O . LEU A 1 198 ? 7.574 6.913 -2.943 1.00 93.62 198 LEU A O 1
ATOM 1522 N N . ARG A 1 199 ? 6.976 8.584 -4.315 1.00 93.38 199 ARG A N 1
ATOM 1523 C CA . ARG A 1 199 ? 5.919 7.834 -4.989 1.00 93.38 199 ARG A CA 1
ATOM 1524 C C . ARG A 1 199 ? 6.460 6.673 -5.816 1.00 93.38 199 ARG A C 1
ATOM 1526 O O . ARG A 1 199 ? 5.845 5.613 -5.826 1.00 93.38 199 ARG A O 1
ATOM 1533 N N . TYR A 1 200 ? 7.622 6.832 -6.446 1.00 97.12 200 TYR A N 1
ATOM 1534 C CA . TYR A 1 200 ? 8.288 5.719 -7.116 1.00 97.12 200 TYR A CA 1
ATOM 1535 C C . TYR A 1 200 ? 8.769 4.651 -6.120 1.00 97.12 200 TYR A C 1
ATOM 1537 O O . TYR A 1 200 ? 8.557 3.465 -6.348 1.00 97.12 200 TYR A O 1
ATOM 1545 N N . LEU A 1 201 ? 9.328 5.048 -4.970 1.00 96.69 201 LEU A N 1
ATOM 1546 C CA . LEU A 1 201 ? 9.706 4.099 -3.913 1.00 96.69 201 LEU A CA 1
ATOM 1547 C C . LEU A 1 201 ? 8.495 3.346 -3.338 1.00 96.69 201 LEU A C 1
ATOM 1549 O O . LEU A 1 201 ? 8.596 2.159 -3.036 1.00 96.69 201 LEU A O 1
ATOM 1553 N N . LEU A 1 202 ? 7.336 4.004 -3.232 1.00 94.75 202 LEU A N 1
ATOM 1554 C CA . LEU A 1 202 ? 6.078 3.340 -2.879 1.00 94.75 202 LEU A CA 1
ATOM 1555 C C . LEU A 1 202 ? 5.656 2.318 -3.946 1.00 94.75 202 LEU A C 1
ATOM 1557 O O . LEU A 1 202 ? 5.185 1.239 -3.590 1.00 94.75 202 LEU A O 1
ATOM 1561 N N . TRP A 1 203 ? 5.862 2.610 -5.237 1.00 96.62 203 TRP A N 1
ATOM 1562 C CA . TRP A 1 203 ? 5.619 1.636 -6.305 1.00 96.62 203 TRP A CA 1
ATOM 1563 C C . TRP A 1 203 ? 6.539 0.427 -6.218 1.00 96.62 203 TRP A C 1
ATOM 1565 O O . TRP A 1 203 ? 6.048 -0.693 -6.312 1.00 96.62 203 TRP A O 1
ATOM 1575 N N . ILE A 1 204 ? 7.833 0.636 -5.966 1.00 97.81 204 ILE A N 1
ATOM 1576 C CA . ILE A 1 204 ? 8.779 -0.449 -5.681 1.00 97.81 204 ILE A CA 1
ATOM 1577 C C . ILE A 1 204 ? 8.264 -1.311 -4.524 1.00 97.81 204 ILE A C 1
ATOM 1579 O O . ILE A 1 204 ? 8.141 -2.524 -4.674 1.00 97.81 204 ILE A O 1
ATOM 1583 N N . ALA A 1 205 ? 7.912 -0.693 -3.392 1.00 95.31 205 ALA A N 1
ATOM 1584 C CA . ALA A 1 205 ? 7.441 -1.421 -2.216 1.00 95.31 205 ALA A CA 1
ATOM 1585 C C . ALA A 1 205 ? 6.171 -2.248 -2.497 1.00 95.31 205 ALA A C 1
ATOM 1587 O O . ALA A 1 205 ? 6.039 -3.372 -2.013 1.00 95.31 205 ALA A O 1
ATOM 1588 N N . ALA A 1 206 ? 5.243 -1.711 -3.294 1.00 92.94 206 ALA A N 1
ATOM 1589 C CA . ALA A 1 206 ? 4.008 -2.397 -3.656 1.00 92.94 206 ALA A CA 1
ATOM 1590 C C . ALA A 1 206 ? 4.229 -3.539 -4.665 1.00 92.94 206 ALA A C 1
ATOM 1592 O O . ALA A 1 206 ? 3.670 -4.623 -4.496 1.00 92.94 206 ALA A O 1
ATOM 1593 N N . LEU A 1 207 ? 5.027 -3.299 -5.710 1.00 96.75 207 LEU A N 1
ATOM 1594 C CA . LEU A 1 207 ? 5.213 -4.213 -6.843 1.00 96.75 207 LEU A CA 1
ATOM 1595 C C . LEU A 1 207 ? 6.212 -5.336 -6.548 1.00 96.75 207 LEU A C 1
ATOM 1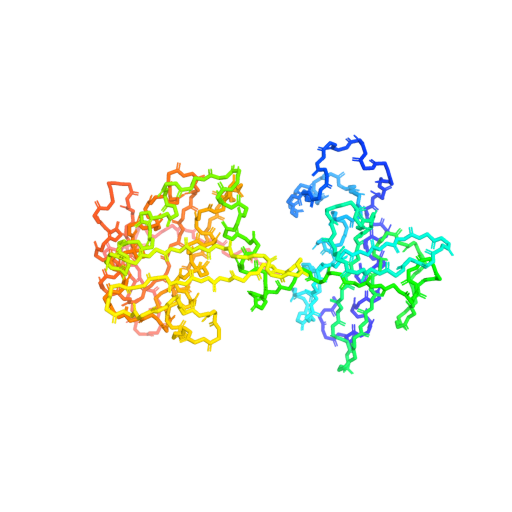597 O O . LEU A 1 207 ? 6.070 -6.423 -7.099 1.00 96.75 207 LEU A O 1
ATOM 1601 N N . LEU A 1 208 ? 7.165 -5.105 -5.641 1.00 96.25 208 LEU A N 1
ATOM 1602 C CA . LEU A 1 208 ? 8.136 -6.107 -5.189 1.00 96.25 208 LEU A CA 1
ATOM 1603 C C . LEU A 1 208 ? 7.769 -6.729 -3.834 1.00 96.25 208 LEU A C 1
ATOM 1605 O O . LEU A 1 208 ? 8.626 -7.298 -3.159 1.00 96.25 208 LEU A O 1
ATOM 1609 N N . SER A 1 209 ? 6.505 -6.620 -3.410 1.00 90.81 209 SER A N 1
ATOM 1610 C CA . SER A 1 209 ? 6.037 -7.242 -2.169 1.00 90.81 209 SER A CA 1
ATOM 1611 C C . SER A 1 209 ? 6.416 -8.735 -2.136 1.00 90.81 209 SER A C 1
ATOM 1613 O O . SER A 1 209 ? 6.050 -9.461 -3.062 1.00 90.81 209 SER A O 1
ATOM 1615 N N . PRO A 1 210 ? 7.071 -9.249 -1.069 1.00 84.81 210 PRO A N 1
ATOM 1616 C CA . PRO A 1 210 ? 7.520 -10.649 -1.005 1.00 84.81 210 PRO A CA 1
ATOM 1617 C C . PRO A 1 210 ? 6.383 -11.677 -1.044 1.00 84.81 210 PRO A C 1
ATOM 1619 O O . PRO A 1 210 ? 6.610 -12.878 -1.179 1.00 84.81 210 PRO A O 1
ATOM 1622 N N . ARG A 1 211 ? 5.144 -11.216 -0.855 1.00 84.50 211 ARG A N 1
ATOM 1623 C CA . ARG A 1 211 ? 3.920 -12.013 -0.943 1.00 84.50 211 ARG A CA 1
ATOM 1624 C C . ARG A 1 211 ? 2.937 -11.273 -1.849 1.00 84.50 211 ARG A C 1
ATOM 1626 O O . ARG A 1 211 ? 2.039 -10.598 -1.335 1.00 84.50 211 ARG A O 1
ATOM 1633 N N . PRO A 1 212 ? 3.132 -11.336 -3.174 1.00 85.38 212 PRO A N 1
ATOM 1634 C CA . PRO A 1 212 ? 2.306 -10.591 -4.108 1.00 85.38 212 PRO A CA 1
ATOM 1635 C C . PRO A 1 212 ? 0.869 -11.146 -4.133 1.00 85.38 212 PRO A C 1
ATOM 1637 O O . PRO A 1 212 ? 0.663 -12.348 -3.929 1.00 85.38 212 PRO A O 1
ATOM 1640 N N . PRO A 1 213 ? -0.153 -10.300 -4.349 1.00 82.25 213 PRO A N 1
ATOM 1641 C CA . PRO A 1 213 ? -1.524 -10.769 -4.508 1.00 82.25 213 PRO A CA 1
ATOM 1642 C C . PRO A 1 213 ? -1.718 -11.413 -5.888 1.00 82.25 213 PRO A C 1
ATOM 1644 O O . PRO A 1 213 ? -1.046 -11.065 -6.849 1.00 82.25 213 PRO A O 1
ATOM 1647 N N . ALA A 1 214 ? -2.707 -12.301 -6.023 1.00 82.94 214 ALA A N 1
ATOM 1648 C CA . ALA A 1 214 ? -2.990 -12.949 -7.310 1.00 82.94 214 ALA A CA 1
ATOM 1649 C C . ALA A 1 214 ? -3.414 -11.960 -8.422 1.00 82.94 214 ALA A C 1
ATOM 1651 O O . ALA A 1 214 ? -3.204 -12.240 -9.601 1.00 82.94 214 ALA A O 1
ATOM 1652 N N . LEU A 1 215 ? -4.005 -10.817 -8.048 1.00 89.31 215 LEU A N 1
ATOM 1653 C CA . LEU A 1 215 ? -4.437 -9.747 -8.950 1.00 89.31 215 LEU A CA 1
ATOM 1654 C C . LEU A 1 215 ? -4.038 -8.375 -8.386 1.00 89.31 215 LEU A C 1
ATOM 1656 O O . LEU A 1 215 ? -4.367 -8.051 -7.243 1.00 89.31 215 LEU A O 1
ATOM 1660 N N . LEU A 1 216 ? -3.405 -7.555 -9.222 1.00 89.31 216 LEU A N 1
ATOM 1661 C CA . LEU A 1 216 ? -3.102 -6.144 -8.994 1.00 89.31 216 LEU A CA 1
ATOM 1662 C C . LEU A 1 216 ? -3.853 -5.284 -10.011 1.00 89.31 216 LEU A C 1
ATOM 1664 O O . LEU A 1 216 ? -3.799 -5.539 -11.211 1.00 89.31 216 LEU A O 1
ATOM 1668 N N . VAL A 1 217 ? -4.533 -4.241 -9.535 1.00 92.56 217 VAL A N 1
ATOM 1669 C CA . VAL A 1 217 ? -5.199 -3.248 -10.389 1.00 92.56 217 VAL A CA 1
ATOM 1670 C C . VAL A 1 217 ? -4.571 -1.887 -10.127 1.00 92.56 217 VAL A C 1
ATOM 1672 O O . VAL A 1 217 ? -4.705 -1.338 -9.034 1.00 92.56 217 VAL A O 1
ATOM 1675 N N . LEU A 1 218 ? -3.875 -1.353 -11.127 1.00 93.50 218 LEU A N 1
ATOM 1676 C CA . LEU A 1 218 ? -3.180 -0.073 -11.074 1.00 93.50 218 LEU A CA 1
ATOM 1677 C C . LEU A 1 218 ? -3.973 0.955 -11.877 1.00 93.50 218 LEU A C 1
ATOM 1679 O O . LEU A 1 218 ? -4.093 0.838 -13.094 1.00 93.50 218 LEU A O 1
ATOM 1683 N N . ASN A 1 219 ? -4.519 1.961 -11.199 1.00 92.69 219 ASN A N 1
ATOM 1684 C CA . ASN A 1 219 ? -5.264 3.036 -11.845 1.00 92.69 219 ASN A CA 1
ATOM 1685 C C . ASN A 1 219 ? -4.443 4.326 -11.840 1.00 92.69 219 ASN A C 1
ATOM 1687 O O . ASN A 1 219 ? -4.206 4.895 -10.776 1.00 92.69 219 ASN A O 1
ATOM 1691 N N . GLU A 1 220 ? -4.032 4.762 -13.027 1.00 94.69 220 GLU A N 1
ATOM 1692 C CA . GLU A 1 220 ? -3.187 5.934 -13.280 1.00 94.69 220 GLU A CA 1
ATOM 1693 C C . GLU A 1 220 ? -1.887 5.938 -12.449 1.00 94.69 220 GLU A C 1
ATOM 1695 O O . GLU A 1 220 ? -1.605 6.915 -11.732 1.00 94.69 220 GLU A O 1
ATOM 1700 N N . PRO A 1 221 ? -1.078 4.855 -12.491 1.00 94.81 221 PRO A N 1
ATOM 1701 C CA . PRO A 1 221 ? 0.121 4.750 -11.663 1.00 94.81 221 PRO A CA 1
ATOM 1702 C C . PRO A 1 221 ? 1.198 5.800 -11.994 1.00 94.81 221 PRO A C 1
ATOM 1704 O O . PRO A 1 221 ? 2.059 6.080 -11.159 1.00 94.81 221 PRO A O 1
ATOM 1707 N N . GLU A 1 222 ? 1.111 6.443 -13.162 1.00 94.94 222 GLU A N 1
ATOM 1708 C CA . GLU A 1 222 ? 1.937 7.577 -13.590 1.00 94.94 222 GLU A CA 1
ATOM 1709 C C . GLU A 1 222 ? 1.707 8.874 -12.795 1.00 94.94 222 GLU A C 1
ATOM 1711 O O . GLU A 1 222 ? 2.502 9.813 -12.899 1.00 94.94 222 GLU A O 1
ATOM 1716 N N . THR A 1 223 ? 0.611 8.974 -12.037 1.00 88.62 223 THR A N 1
ATOM 1717 C CA . THR A 1 223 ? 0.193 10.233 -11.409 1.00 88.62 223 THR A CA 1
ATOM 1718 C C . THR A 1 223 ? 1.285 10.781 -10.491 1.00 88.62 223 THR A C 1
ATOM 1720 O O . THR A 1 223 ? 1.740 10.100 -9.575 1.00 88.62 223 THR A O 1
ATOM 1723 N N . SER A 1 224 ? 1.668 12.045 -10.702 1.00 87.31 224 SER A N 1
ATOM 1724 C CA . SER A 1 224 ? 2.722 12.748 -9.948 1.00 87.31 224 SER A CA 1
ATOM 1725 C C . SER A 1 224 ? 4.141 12.177 -10.103 1.00 87.31 224 SER A C 1
ATOM 1727 O O . SER A 1 224 ? 5.028 12.574 -9.349 1.00 87.31 224 SER A O 1
ATOM 1729 N N . LEU A 1 225 ? 4.386 11.294 -11.076 1.00 94.50 225 LEU A N 1
ATOM 1730 C CA . LEU A 1 225 ? 5.737 10.885 -11.460 1.00 94.50 225 LEU A CA 1
ATOM 1731 C C . LEU A 1 225 ? 6.283 11.777 -12.577 1.00 94.50 225 LEU A C 1
ATOM 1733 O O . LEU A 1 225 ? 5.550 12.243 -13.451 1.00 94.50 225 LEU A O 1
ATOM 1737 N N . HIS A 1 226 ? 7.599 11.991 -12.570 1.00 93.75 226 HIS A N 1
ATOM 1738 C CA . HIS A 1 226 ? 8.268 12.622 -13.702 1.00 93.75 226 HIS A CA 1
ATOM 1739 C C . HIS A 1 226 ? 8.158 11.707 -14.939 1.00 93.75 226 HIS A C 1
ATOM 1741 O O . HIS A 1 226 ? 8.352 10.498 -14.795 1.00 93.75 226 HIS A O 1
ATOM 1747 N N . PRO A 1 227 ? 7.907 12.232 -16.157 1.00 93.56 227 PRO A N 1
ATOM 1748 C CA . PRO A 1 227 ? 7.759 11.415 -17.365 1.00 93.56 227 PRO A CA 1
ATOM 1749 C C . PRO A 1 227 ? 8.924 10.457 -17.652 1.00 93.56 227 PRO A C 1
ATOM 1751 O O . PRO A 1 227 ? 8.725 9.422 -18.284 1.00 93.56 227 PRO A O 1
ATOM 1754 N N . ASP A 1 228 ? 10.131 10.789 -17.190 1.00 94.06 228 ASP A N 1
ATOM 1755 C CA . ASP A 1 228 ? 11.319 9.944 -17.369 1.00 94.06 228 ASP A CA 1
ATOM 1756 C C . ASP A 1 228 ? 11.349 8.710 -16.465 1.00 94.06 228 ASP A C 1
ATOM 1758 O O . ASP A 1 228 ? 12.068 7.767 -16.772 1.00 94.06 228 ASP A O 1
ATOM 1762 N N . LEU A 1 229 ? 10.524 8.669 -15.415 1.00 96.88 229 LEU A N 1
ATOM 1763 C CA . LEU A 1 229 ? 10.365 7.490 -14.558 1.00 96.88 229 LEU A CA 1
ATOM 1764 C C . LEU A 1 229 ? 9.374 6.472 -15.137 1.00 96.88 229 LEU A C 1
ATOM 1766 O O . LEU A 1 229 ? 9.315 5.339 -14.670 1.00 96.88 229 LEU A O 1
ATOM 1770 N N . LEU A 1 230 ? 8.578 6.855 -16.141 1.00 97.75 230 LEU A N 1
ATOM 1771 C CA . LEU A 1 230 ? 7.517 5.999 -16.679 1.00 97.75 230 LEU A CA 1
ATOM 1772 C C . LEU A 1 230 ? 8.036 4.720 -17.351 1.00 97.75 230 LEU A C 1
ATOM 1774 O O . LEU A 1 230 ? 7.425 3.677 -17.129 1.00 97.75 230 LEU A O 1
ATOM 1778 N N . PRO A 1 231 ? 9.152 4.736 -18.107 1.00 97.94 231 PRO A N 1
ATOM 1779 C CA . PRO A 1 231 ? 9.727 3.495 -18.618 1.00 97.94 231 PRO A CA 1
ATOM 1780 C C . PRO A 1 231 ? 10.209 2.558 -17.501 1.00 97.94 231 PRO A C 1
ATOM 1782 O O . PRO A 1 231 ? 9.967 1.356 -17.568 1.00 97.94 231 PRO A O 1
ATOM 1785 N N . ALA A 1 232 ? 10.839 3.098 -16.452 1.00 98.12 232 ALA A N 1
ATOM 1786 C CA . ALA A 1 232 ? 11.290 2.296 -15.313 1.00 98.12 232 ALA A CA 1
ATOM 1787 C C . ALA A 1 232 ? 10.099 1.673 -14.565 1.00 98.12 232 ALA A C 1
ATOM 1789 O O . ALA A 1 232 ? 10.078 0.474 -14.295 1.00 98.12 232 ALA A O 1
ATOM 1790 N N . LEU A 1 233 ? 9.028 2.452 -14.359 1.00 98.31 233 LEU A N 1
ATOM 1791 C CA . LEU A 1 233 ? 7.770 1.943 -13.812 1.00 98.31 233 LEU A CA 1
ATOM 1792 C C . LEU A 1 233 ? 7.164 0.840 -14.695 1.00 98.31 233 LEU A C 1
ATOM 1794 O O . LEU A 1 233 ? 6.710 -0.171 -14.169 1.00 98.31 233 LEU A O 1
ATOM 1798 N N . GLY A 1 234 ? 7.154 1.010 -16.020 1.00 98.00 234 GLY A N 1
ATOM 1799 C CA . GLY A 1 234 ? 6.636 0.005 -16.952 1.00 98.00 234 GLY A CA 1
ATOM 1800 C C . GLY A 1 234 ? 7.385 -1.326 -16.855 1.00 98.00 234 GLY A C 1
ATOM 1801 O O . GLY A 1 234 ? 6.755 -2.380 -16.768 1.00 98.00 234 GLY A O 1
ATOM 1802 N N . ARG A 1 235 ? 8.722 -1.283 -16.781 1.00 97.94 235 ARG A N 1
ATOM 1803 C CA . ARG A 1 235 ? 9.556 -2.479 -16.573 1.00 97.94 235 ARG A CA 1
ATOM 1804 C C . ARG A 1 235 ? 9.310 -3.130 -15.214 1.00 97.94 235 ARG A C 1
ATOM 1806 O O . ARG A 1 235 ? 9.143 -4.345 -15.153 1.00 97.94 235 ARG A O 1
ATOM 1813 N N . LEU A 1 236 ? 9.207 -2.331 -14.152 1.00 98.19 236 LEU A N 1
ATOM 1814 C CA . LEU A 1 236 ? 8.886 -2.807 -12.805 1.00 98.19 236 LEU A CA 1
ATOM 1815 C C . LEU A 1 236 ? 7.509 -3.491 -12.747 1.00 98.19 236 LEU A C 1
ATOM 1817 O O . LEU A 1 236 ? 7.347 -4.532 -12.113 1.00 98.19 236 LEU A O 1
ATOM 1821 N N . VAL A 1 237 ? 6.513 -2.944 -13.450 1.00 98.00 237 VAL A N 1
ATOM 1822 C CA . VAL A 1 237 ? 5.197 -3.578 -13.598 1.00 98.00 237 VAL A CA 1
ATOM 1823 C C . VAL A 1 237 ? 5.302 -4.899 -14.365 1.00 98.00 237 VAL A C 1
ATOM 1825 O O . VAL A 1 237 ? 4.697 -5.885 -13.945 1.00 98.00 237 VAL A O 1
ATOM 1828 N N . GLY A 1 238 ? 6.084 -4.946 -15.447 1.00 96.44 238 GLY A N 1
ATOM 1829 C CA . GLY A 1 238 ? 6.357 -6.185 -16.183 1.00 96.44 238 GLY A CA 1
ATOM 1830 C C . GLY A 1 238 ? 6.995 -7.264 -15.302 1.00 96.44 238 GLY A C 1
ATOM 1831 O O . GLY A 1 238 ? 6.601 -8.424 -15.362 1.00 96.44 238 GLY A O 1
ATOM 1832 N N . GLN A 1 239 ? 7.910 -6.881 -14.409 1.00 95.56 239 GLN A N 1
ATOM 1833 C CA . GLN A 1 239 ? 8.488 -7.796 -13.426 1.00 95.56 239 GLN A CA 1
ATOM 1834 C C . GLN A 1 239 ? 7.437 -8.317 -12.437 1.00 95.56 239 GLN A C 1
ATOM 1836 O O . GLN A 1 239 ? 7.333 -9.525 -12.230 1.00 95.56 239 GLN A O 1
ATOM 1841 N N . ALA A 1 240 ? 6.604 -7.439 -11.873 1.00 95.69 240 ALA A N 1
ATOM 1842 C CA . ALA A 1 240 ? 5.524 -7.850 -10.973 1.00 95.69 240 ALA A CA 1
ATOM 1843 C C . ALA A 1 240 ? 4.506 -8.789 -11.653 1.00 95.69 240 ALA A C 1
ATOM 1845 O O . ALA A 1 240 ? 3.948 -9.683 -11.006 1.00 95.69 240 ALA A O 1
ATOM 1846 N N . ALA A 1 241 ? 4.298 -8.626 -12.965 1.00 96.25 241 ALA A N 1
ATOM 1847 C CA . ALA A 1 241 ? 3.403 -9.460 -13.763 1.00 96.25 241 ALA A CA 1
ATOM 1848 C C . ALA A 1 241 ? 3.857 -10.926 -13.886 1.00 96.25 241 ALA A C 1
ATOM 1850 O O . ALA A 1 241 ? 3.038 -11.797 -14.170 1.00 96.25 241 ALA A O 1
ATOM 1851 N N . GLN A 1 242 ? 5.124 -11.233 -13.587 1.00 93.19 242 GLN A N 1
ATOM 1852 C CA . GLN A 1 242 ? 5.621 -12.615 -13.529 1.00 93.19 242 GLN A CA 1
ATOM 1853 C C . GLN A 1 242 ? 5.017 -13.415 -12.363 1.00 93.19 242 GLN A C 1
ATOM 1855 O O . GLN A 1 242 ? 5.035 -14.648 -12.370 1.00 93.19 242 GLN A O 1
ATOM 1860 N N . HIS A 1 243 ? 4.488 -12.725 -11.348 1.00 92.25 243 HIS A N 1
ATOM 1861 C CA . HIS A 1 243 ? 3.953 -13.339 -10.130 1.00 92.25 243 HIS A CA 1
ATOM 1862 C C . HIS A 1 243 ? 2.497 -12.961 -9.834 1.00 92.25 243 HIS A C 1
ATOM 1864 O O . HIS A 1 243 ? 1.864 -13.604 -8.998 1.00 92.25 243 HIS A O 1
ATOM 1870 N N . SER A 1 244 ? 1.961 -11.946 -10.513 1.00 92.94 244 SER A N 1
ATOM 1871 C CA . SER A 1 244 ? 0.592 -11.452 -10.335 1.00 92.94 244 SER A CA 1
ATOM 1872 C C . SER A 1 244 ? -0.060 -11.204 -11.685 1.00 92.94 244 SER A C 1
ATOM 1874 O O . SER A 1 244 ? 0.588 -10.717 -12.604 1.00 92.94 244 SER A O 1
ATOM 1876 N N . GLN A 1 245 ? -1.372 -11.406 -11.801 1.00 95.44 245 GLN A N 1
ATOM 1877 C CA . GLN A 1 245 ? -2.098 -10.765 -12.895 1.00 95.44 245 GLN A CA 1
ATOM 1878 C C . GLN A 1 245 ? -2.124 -9.252 -12.636 1.00 95.44 245 GLN A C 1
ATOM 1880 O O . GLN A 1 245 ? -2.566 -8.831 -11.569 1.00 95.44 245 GLN A O 1
ATOM 1885 N N . VAL A 1 246 ? -1.672 -8.428 -13.585 1.00 96.62 246 VAL A N 1
ATOM 1886 C CA . VAL A 1 246 ? -1.685 -6.961 -13.441 1.00 96.62 246 VAL A CA 1
ATOM 1887 C C . VAL A 1 246 ? -2.598 -6.337 -14.489 1.00 96.62 246 VAL A C 1
ATOM 1889 O O . VAL A 1 246 ? -2.410 -6.537 -15.686 1.00 96.62 246 VAL A O 1
ATOM 1892 N N . LEU A 1 247 ? -3.572 -5.549 -14.040 1.00 97.44 247 LEU A N 1
ATOM 1893 C CA . LEU A 1 247 ? -4.394 -4.692 -14.887 1.00 97.44 247 LEU A CA 1
ATOM 1894 C C . LEU A 1 247 ? -3.981 -3.237 -14.674 1.00 97.44 247 LEU A C 1
ATOM 1896 O O . LEU A 1 247 ? -4.074 -2.728 -13.558 1.00 97.44 247 LEU A O 1
ATOM 1900 N N . VAL A 1 248 ? -3.546 -2.569 -15.740 1.00 96.81 248 VAL A N 1
ATOM 1901 C CA . VAL A 1 248 ? -3.140 -1.159 -15.702 1.00 96.81 248 VAL A CA 1
ATOM 1902 C C . VAL A 1 248 ? -4.124 -0.319 -16.503 1.00 96.81 248 VAL A C 1
ATOM 1904 O O . VAL A 1 248 ? -4.403 -0.611 -17.662 1.00 96.81 248 VAL A O 1
ATOM 1907 N N . VAL A 1 249 ? -4.628 0.745 -15.886 1.00 95.50 249 VAL A N 1
ATOM 1908 C CA . VAL A 1 24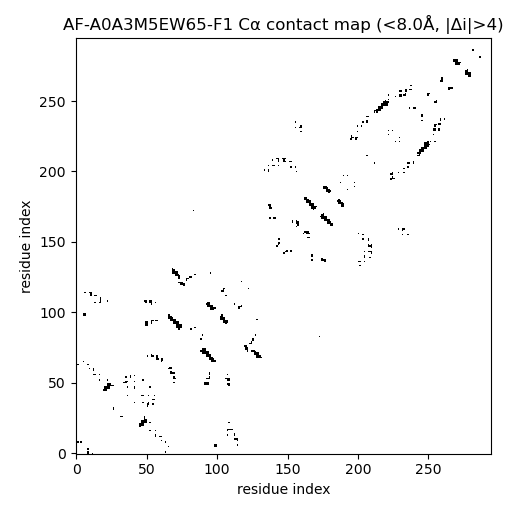9 ? -5.412 1.793 -16.543 1.00 95.50 249 VAL A CA 1
ATOM 1909 C C . VAL A 1 249 ? -4.551 3.047 -16.571 1.00 95.50 249 VAL A C 1
ATOM 1911 O O . VAL A 1 249 ? -4.138 3.524 -15.518 1.00 95.50 249 VAL A O 1
ATOM 1914 N N . SER A 1 250 ? -4.240 3.558 -17.759 1.00 95.00 250 SER A N 1
ATOM 1915 C CA . SER A 1 250 ? -3.317 4.681 -17.927 1.00 95.00 250 SER A CA 1
ATOM 1916 C C . SER A 1 250 ? -3.657 5.494 -19.173 1.00 95.00 250 SER A C 1
ATOM 1918 O O . SER A 1 250 ? -4.130 4.957 -20.175 1.00 95.00 250 SER A O 1
ATOM 1920 N N . HIS A 1 251 ? -3.381 6.796 -19.109 1.00 93.62 251 HIS A N 1
ATOM 1921 C CA . HIS A 1 251 ? -3.416 7.699 -20.261 1.00 93.62 251 HIS A CA 1
ATOM 1922 C C . HIS A 1 251 ? -2.003 8.101 -20.721 1.00 93.62 251 HIS A C 1
ATOM 1924 O O . HIS A 1 251 ? -1.844 8.792 -21.731 1.00 93.62 251 HIS A O 1
ATOM 1930 N N . ALA A 1 252 ? -0.961 7.686 -19.997 1.00 95.94 252 ALA A N 1
ATOM 1931 C CA . ALA A 1 252 ? 0.417 8.034 -20.294 1.00 95.94 252 ALA A CA 1
ATOM 1932 C C . ALA A 1 252 ? 1.001 7.155 -21.407 1.00 95.94 252 ALA A C 1
ATOM 1934 O O . ALA A 1 252 ? 1.505 6.062 -21.160 1.00 95.94 252 ALA A O 1
ATOM 1935 N N . ALA A 1 253 ? 1.033 7.686 -22.632 1.00 94.88 253 ALA A N 1
ATOM 1936 C CA . ALA A 1 253 ? 1.560 6.984 -23.806 1.00 94.88 253 ALA A CA 1
ATOM 1937 C C . ALA A 1 253 ? 2.978 6.409 -23.610 1.00 94.88 253 ALA A C 1
ATOM 1939 O O . ALA A 1 253 ? 3.264 5.330 -24.114 1.00 94.88 253 ALA A O 1
ATOM 1940 N N . ARG A 1 254 ? 3.856 7.086 -22.848 1.00 96.38 254 ARG A N 1
ATOM 1941 C CA . ARG A 1 254 ? 5.202 6.567 -22.523 1.00 96.38 254 ARG A CA 1
ATOM 1942 C C . ARG A 1 254 ? 5.149 5.306 -21.657 1.00 96.38 254 ARG A C 1
ATOM 1944 O O . ARG A 1 254 ? 5.923 4.394 -21.905 1.00 96.38 254 ARG A O 1
ATOM 1951 N N . LEU A 1 255 ? 4.257 5.261 -20.665 1.00 97.50 255 LEU A N 1
ATOM 1952 C CA . LEU A 1 255 ? 4.077 4.082 -19.817 1.00 97.50 255 LEU A CA 1
ATOM 1953 C C . LEU A 1 255 ? 3.453 2.937 -20.622 1.00 97.50 255 LEU A C 1
ATOM 1955 O O . LEU A 1 255 ? 3.962 1.824 -20.584 1.0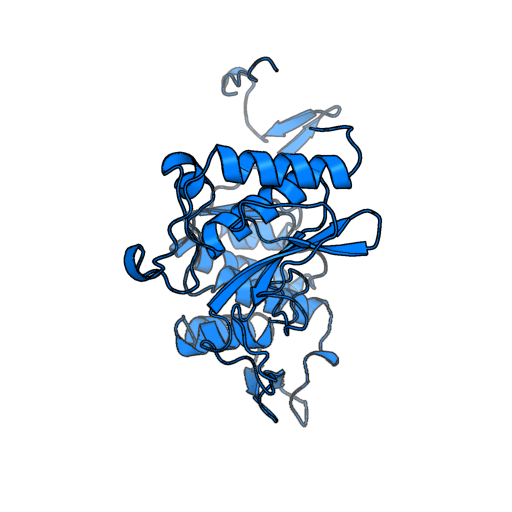0 97.50 255 LEU A O 1
ATOM 1959 N N . VAL A 1 256 ? 2.390 3.230 -21.379 1.00 96.69 256 VAL A N 1
ATOM 1960 C CA . VAL A 1 256 ? 1.704 2.249 -22.236 1.00 96.69 256 VAL A CA 1
ATOM 1961 C C . VAL A 1 256 ? 2.677 1.623 -23.233 1.00 96.69 256 VAL A C 1
ATOM 1963 O O . VAL A 1 256 ? 2.751 0.404 -23.302 1.00 96.69 256 VAL A O 1
ATOM 1966 N N . ALA A 1 257 ? 3.484 2.434 -23.922 1.00 96.69 257 ALA A N 1
ATOM 1967 C CA . ALA A 1 257 ? 4.472 1.934 -24.874 1.00 96.69 257 ALA A CA 1
ATOM 1968 C C . ALA A 1 257 ? 5.472 0.966 -24.220 1.00 96.69 257 ALA A C 1
ATOM 1970 O O . ALA A 1 257 ? 5.744 -0.089 -24.777 1.00 96.69 257 ALA A O 1
ATOM 1971 N N . THR A 1 258 ? 5.977 1.279 -23.020 1.00 97.56 258 THR A N 1
ATOM 1972 C CA . THR A 1 258 ? 6.884 0.366 -22.306 1.00 97.56 258 THR A CA 1
ATOM 1973 C C . THR A 1 258 ? 6.186 -0.909 -21.828 1.00 97.56 258 THR A C 1
ATOM 1975 O O . THR A 1 258 ? 6.798 -1.970 -21.826 1.00 97.56 258 THR A O 1
ATOM 1978 N N . LEU A 1 259 ? 4.909 -0.847 -21.442 1.00 97.25 259 LEU A N 1
ATOM 1979 C CA . LEU A 1 259 ? 4.146 -2.049 -21.090 1.00 97.25 259 LEU A CA 1
ATOM 1980 C C . LEU A 1 259 ? 3.910 -2.948 -22.311 1.00 97.25 259 LEU A C 1
ATOM 1982 O O . LEU A 1 259 ? 4.022 -4.165 -22.193 1.00 97.25 259 LEU A O 1
ATOM 1986 N N . GLU A 1 260 ? 3.633 -2.361 -23.477 1.00 96.38 260 GLU A N 1
ATOM 1987 C CA . GLU A 1 260 ? 3.426 -3.075 -24.747 1.00 96.38 260 GLU A CA 1
ATOM 1988 C C . GLU A 1 260 ? 4.687 -3.793 -25.257 1.00 96.38 260 GLU A C 1
ATOM 1990 O O . GLU A 1 260 ? 4.579 -4.717 -26.062 1.00 96.38 260 GLU A O 1
ATOM 1995 N N . GLU A 1 261 ? 5.875 -3.428 -24.766 1.00 95.50 261 GLU A N 1
ATOM 1996 C CA . GLU A 1 261 ? 7.116 -4.170 -25.028 1.00 95.50 261 GLU A CA 1
ATOM 1997 C C . GLU A 1 261 ? 7.144 -5.537 -24.317 1.00 95.50 261 GLU A C 1
ATOM 1999 O O . GLU A 1 261 ? 7.905 -6.423 -24.716 1.00 95.50 261 GLU A O 1
ATOM 2004 N N . HIS A 1 262 ? 6.318 -5.745 -23.282 1.00 93.88 262 HIS A N 1
ATOM 2005 C CA . HIS A 1 262 ? 6.250 -7.020 -22.573 1.00 93.88 262 HIS A CA 1
ATOM 2006 C C . HIS A 1 262 ? 5.511 -8.080 -23.421 1.00 93.88 262 HIS A C 1
ATOM 2008 O O . HIS A 1 262 ? 4.374 -7.839 -23.831 1.00 93.88 262 HIS A O 1
ATOM 2014 N N . PRO A 1 263 ? 6.077 -9.287 -23.647 1.00 89.94 263 PRO A N 1
ATOM 2015 C CA . PRO A 1 263 ? 5.515 -10.277 -24.581 1.00 89.94 263 PRO A CA 1
ATOM 2016 C C . PRO A 1 263 ? 4.085 -10.737 -24.273 1.00 89.94 263 PRO A C 1
ATOM 2018 O O . PRO A 1 263 ? 3.335 -11.093 -25.178 1.00 89.94 263 PRO A O 1
ATOM 2021 N N . GLU A 1 264 ? 3.718 -10.746 -22.992 1.00 91.00 264 GLU A N 1
ATOM 2022 C CA . GLU A 1 264 ? 2.393 -11.154 -22.504 1.00 91.00 264 GLU A CA 1
ATOM 2023 C C . GLU A 1 264 ? 1.444 -9.961 -22.283 1.00 91.00 264 GLU A C 1
ATOM 2025 O O . GLU A 1 264 ? 0.371 -10.112 -21.698 1.00 91.00 264 GLU A O 1
ATOM 2030 N N . CYS A 1 265 ? 1.828 -8.756 -22.718 1.00 95.31 265 CYS A N 1
ATOM 2031 C CA . CYS A 1 265 ? 0.973 -7.584 -22.595 1.00 95.31 265 CYS A CA 1
ATOM 2032 C C . CYS A 1 265 ? -0.210 -7.665 -23.566 1.00 95.31 265 CYS A C 1
ATOM 2034 O O . CYS A 1 265 ? -0.052 -7.831 -24.777 1.00 95.31 265 CYS A O 1
ATOM 2036 N N . HIS A 1 266 ? -1.412 -7.469 -23.031 1.00 93.75 266 HIS A N 1
ATOM 2037 C CA . HIS A 1 266 ? -2.623 -7.276 -23.815 1.00 93.75 266 HIS A CA 1
ATOM 2038 C C . HIS A 1 266 ? -3.118 -5.841 -23.634 1.00 93.75 266 HIS A C 1
ATOM 2040 O O . HIS A 1 266 ? -3.683 -5.496 -22.597 1.00 93.75 266 HIS A O 1
ATOM 2046 N N . SER A 1 267 ? -2.907 -5.012 -24.656 1.00 93.56 267 SER A N 1
ATOM 2047 C CA . SER A 1 267 ? -3.340 -3.613 -24.673 1.00 93.56 267 SER A CA 1
ATOM 2048 C C . SER A 1 267 ? -4.744 -3.478 -25.266 1.00 93.56 267 SER A C 1
ATOM 2050 O O . SER A 1 267 ? -5.070 -4.093 -26.285 1.00 93.56 267 SER A O 1
ATOM 2052 N N . LEU A 1 268 ? -5.589 -2.673 -24.618 1.00 91.69 268 LEU A N 1
ATOM 2053 C CA . LEU A 1 268 ? -6.935 -2.339 -25.080 1.00 91.69 268 LEU A CA 1
ATOM 2054 C C . LEU A 1 268 ? -7.066 -0.820 -25.180 1.00 91.69 268 LEU A C 1
ATOM 2056 O O . LEU A 1 268 ? -7.176 -0.126 -24.170 1.00 91.69 268 LEU A O 1
ATOM 2060 N N . GLY A 1 269 ? -7.094 -0.308 -26.410 1.00 91.19 269 GLY A N 1
ATOM 2061 C CA . GLY A 1 269 ? -7.371 1.100 -26.671 1.00 91.19 269 GLY A CA 1
ATOM 2062 C C . GLY A 1 269 ? -8.824 1.439 -26.346 1.00 91.19 269 GLY A C 1
ATOM 2063 O O . GLY A 1 269 ? -9.742 0.783 -26.843 1.00 91.19 269 GLY A O 1
ATOM 2064 N N . LEU A 1 270 ? -9.041 2.468 -25.525 1.00 90.19 270 LEU A N 1
ATOM 2065 C CA . LEU A 1 270 ? -10.368 2.999 -25.213 1.00 90.19 270 LEU A CA 1
ATOM 2066 C C . LEU A 1 270 ? -10.529 4.391 -25.825 1.00 90.19 270 LEU A C 1
ATOM 2068 O O . LEU A 1 270 ? -9.707 5.277 -25.596 1.00 90.19 270 LEU A O 1
ATOM 2072 N N . GLU A 1 271 ? -11.613 4.596 -26.565 1.00 89.44 271 GLU A N 1
ATOM 2073 C CA . GLU A 1 271 ? -11.980 5.887 -27.143 1.00 89.44 271 GLU A CA 1
ATOM 2074 C C . GLU A 1 271 ? -13.329 6.361 -26.606 1.00 89.44 271 GLU A C 1
ATOM 2076 O O . GLU A 1 271 ? -14.182 5.568 -26.203 1.00 89.44 271 GLU A O 1
ATOM 2081 N N . LYS A 1 272 ? -13.527 7.678 -26.589 1.00 87.50 272 LYS A N 1
ATOM 2082 C CA . LYS A 1 272 ? -14.800 8.281 -26.207 1.00 87.50 272 LYS A CA 1
ATOM 2083 C C . LYS A 1 272 ? -15.521 8.750 -27.462 1.00 87.50 272 LYS A C 1
ATOM 2085 O O . LYS A 1 272 ? -15.070 9.701 -28.095 1.00 87.50 272 LYS A O 1
ATOM 2090 N N . ASP A 1 273 ? -16.660 8.138 -27.762 1.00 85.94 273 ASP A N 1
ATOM 2091 C CA . ASP A 1 273 ? -17.516 8.507 -28.889 1.00 85.94 273 ASP A CA 1
ATOM 2092 C C . ASP A 1 273 ? -18.897 8.942 -28.384 1.00 85.94 273 ASP A C 1
ATOM 2094 O O . ASP A 1 273 ? -19.578 8.197 -27.686 1.00 85.94 273 ASP A O 1
ATOM 2098 N N . PHE A 1 274 ? -19.290 10.190 -28.658 1.00 85.25 274 PHE A N 1
ATOM 2099 C CA . PHE A 1 274 ? -20.555 10.800 -28.204 1.00 85.25 274 PHE A CA 1
ATOM 2100 C C . PHE A 1 274 ? -20.917 10.594 -26.713 1.00 85.25 274 PHE A C 1
ATOM 2102 O O . PHE A 1 274 ? -22.088 10.608 -26.339 1.00 85.25 274 PHE A O 1
ATOM 2109 N N . GLY A 1 275 ? -19.918 10.452 -25.835 1.00 84.75 275 GLY A N 1
ATOM 2110 C CA . GLY A 1 275 ? -20.127 10.237 -24.396 1.00 84.75 275 GLY A CA 1
ATOM 2111 C C . GLY A 1 275 ? -20.146 8.770 -23.954 1.00 84.75 275 GLY A C 1
ATOM 2112 O O . GLY A 1 275 ? -20.167 8.519 -22.752 1.00 84.75 275 GLY A O 1
ATOM 2113 N N . GLU A 1 276 ? -20.073 7.826 -24.890 1.00 81.94 276 GLU A N 1
ATOM 2114 C CA . GLU A 1 276 ? -19.876 6.394 -24.654 1.00 81.94 276 GLU A CA 1
ATOM 2115 C C . GLU A 1 276 ? -18.374 6.059 -24.708 1.00 81.94 276 GLU A C 1
ATOM 2117 O O . GLU A 1 276 ? -17.654 6.559 -25.573 1.00 81.94 276 GLU A O 1
ATOM 2122 N N . THR A 1 277 ? -17.892 5.207 -23.800 1.00 84.56 277 THR A N 1
ATOM 2123 C CA . THR A 1 277 ? -16.552 4.607 -23.911 1.00 84.56 277 THR A CA 1
ATOM 2124 C C . THR A 1 277 ? -16.634 3.372 -24.803 1.00 84.56 277 THR A C 1
ATOM 2126 O O . THR A 1 277 ? -17.411 2.459 -24.521 1.00 84.56 277 THR A O 1
ATOM 2129 N N . ARG A 1 278 ? -15.824 3.322 -25.860 1.00 83.31 278 ARG A N 1
ATOM 2130 C CA . ARG A 1 278 ? -15.742 2.207 -26.810 1.00 83.31 278 ARG A CA 1
ATOM 2131 C C . ARG A 1 278 ? -14.340 1.615 -26.833 1.00 83.31 278 ARG A C 1
ATOM 2133 O O . ARG A 1 278 ? -13.362 2.318 -26.607 1.00 83.31 278 ARG A O 1
ATOM 2140 N N . ILE A 1 279 ? -14.258 0.318 -27.119 1.00 86.88 279 ILE A N 1
ATOM 2141 C CA . ILE A 1 279 ? -12.985 -0.361 -27.374 1.00 86.88 279 ILE A CA 1
ATOM 2142 C C . ILE A 1 279 ? -12.629 -0.135 -28.840 1.00 86.88 279 ILE A C 1
ATOM 2144 O O . ILE A 1 279 ? -13.418 -0.463 -29.732 1.00 86.88 279 ILE A O 1
ATOM 2148 N N . GLN A 1 280 ? -11.444 0.414 -29.083 1.00 85.56 280 GLN A N 1
ATOM 2149 C CA . GLN A 1 280 ? -10.951 0.690 -30.422 1.00 85.56 280 GLN A CA 1
ATOM 2150 C C . GLN A 1 280 ? -10.881 -0.611 -31.238 1.00 85.56 280 GLN A C 1
ATOM 2152 O O . GLN A 1 280 ? -10.317 -1.611 -30.801 1.00 85.56 280 GLN A O 1
ATOM 2157 N N . GLY A 1 281 ? -11.472 -0.605 -32.434 1.00 78.50 281 GLY A N 1
ATOM 2158 C CA . GLY A 1 281 ? -11.453 -1.753 -33.349 1.00 78.50 281 GLY A CA 1
ATOM 2159 C C . GLY A 1 281 ? -12.465 -2.868 -33.048 1.00 78.50 281 GLY A C 1
ATOM 2160 O O . GLY A 1 281 ? -12.568 -3.804 -33.842 1.00 78.50 281 GLY A O 1
ATOM 2161 N N . LEU A 1 282 ? -13.257 -2.775 -31.972 1.00 79.19 282 LEU A N 1
ATOM 2162 C CA . LEU A 1 282 ? -14.296 -3.762 -31.664 1.00 79.19 282 LEU A CA 1
ATOM 2163 C C . LEU A 1 282 ? -15.598 -3.453 -32.423 1.00 79.19 282 LEU A C 1
ATOM 2165 O O . LEU A 1 282 ? -16.254 -2.437 -32.180 1.00 79.19 282 LEU A O 1
ATOM 2169 N N . ARG A 1 283 ? -16.005 -4.349 -33.332 1.00 73.81 283 ARG A N 1
ATOM 2170 C CA . ARG A 1 283 ? -17.273 -4.227 -34.076 1.00 73.81 283 ARG A CA 1
ATOM 2171 C C . ARG A 1 283 ? -18.462 -4.524 -33.161 1.00 73.81 283 ARG A C 1
ATOM 2173 O O . ARG A 1 283 ? -18.352 -5.319 -32.235 1.00 73.81 283 ARG A O 1
ATOM 2180 N N . GLU A 1 284 ? -19.625 -3.935 -33.446 1.00 66.69 284 GLU A N 1
ATOM 2181 C CA . GLU A 1 284 ? -20.834 -4.107 -32.616 1.00 66.69 284 GLU A CA 1
ATOM 2182 C C . GLU A 1 284 ? -21.243 -5.571 -32.403 1.00 66.69 284 GLU A C 1
ATOM 2184 O O . GLU A 1 284 ? -21.668 -5.927 -31.310 1.00 66.69 284 GLU A O 1
ATOM 2189 N N . LEU A 1 285 ? -21.070 -6.421 -33.418 1.00 68.69 285 LEU A N 1
ATOM 2190 C CA . LEU A 1 285 ? -21.405 -7.850 -33.361 1.00 68.69 285 LEU A CA 1
ATOM 2191 C C . LEU A 1 285 ? -20.405 -8.686 -32.547 1.00 68.69 285 LEU A C 1
ATOM 2193 O O . LEU A 1 285 ? -20.741 -9.792 -32.134 1.00 68.69 285 LEU A O 1
ATOM 2197 N N . ASP A 1 286 ? -19.203 -8.155 -32.309 1.00 70.38 286 ASP A N 1
ATOM 2198 C CA . ASP A 1 286 ? -18.144 -8.803 -31.530 1.00 70.38 286 ASP A CA 1
ATOM 2199 C C . ASP A 1 286 ? -18.204 -8.380 -30.043 1.00 70.38 286 ASP A C 1
ATOM 2201 O O . ASP A 1 286 ? -17.416 -8.850 -29.219 1.00 70.38 286 ASP A O 1
ATOM 2205 N N . ARG A 1 287 ? -19.144 -7.492 -29.672 1.00 64.56 287 ARG A N 1
ATOM 2206 C CA . ARG A 1 287 ? -19.358 -7.080 -28.280 1.00 64.56 287 ARG A CA 1
ATOM 2207 C C . ARG A 1 287 ? -19.931 -8.259 -27.482 1.00 64.56 287 ARG A C 1
ATOM 2209 O O . ARG A 1 287 ? -20.975 -8.792 -27.863 1.00 64.56 287 ARG A O 1
ATOM 2216 N N . PRO A 1 288 ? -19.318 -8.656 -26.352 1.00 65.81 288 PRO A N 1
ATOM 2217 C CA . PRO A 1 288 ? -19.921 -9.658 -25.486 1.00 65.81 288 PRO A CA 1
ATOM 2218 C C . PRO A 1 288 ? -21.284 -9.154 -25.001 1.00 65.81 288 PRO A C 1
ATOM 2220 O O . PRO A 1 288 ? -21.426 -7.991 -24.616 1.00 65.81 288 PRO A O 1
ATOM 2223 N N . ALA A 1 289 ? -22.289 -10.031 -25.018 1.00 61.03 289 ALA A N 1
ATOM 2224 C CA . ALA A 1 289 ? -23.609 -9.735 -24.477 1.00 61.03 289 ALA A CA 1
ATOM 2225 C C . ALA A 1 289 ? -23.505 -9.603 -22.950 1.00 61.03 289 ALA A C 1
ATOM 2227 O O . ALA A 1 289 ? -23.677 -10.568 -22.207 1.00 61.03 289 ALA A O 1
ATOM 2228 N N . TRP A 1 290 ? -23.149 -8.410 -22.478 1.00 63.09 290 TRP A N 1
ATOM 2229 C CA . TRP A 1 290 ? -23.047 -8.133 -21.055 1.00 63.09 290 TRP A CA 1
ATOM 2230 C C . TRP A 1 290 ? -24.439 -7.883 -20.485 1.00 63.09 290 TRP A C 1
ATOM 2232 O O . TRP A 1 290 ? -25.047 -6.833 -20.699 1.00 63.09 290 TRP A O 1
ATOM 2242 N N . TYR A 1 291 ? -24.951 -8.862 -19.746 1.00 64.19 291 TYR A N 1
ATOM 2243 C CA . TYR A 1 291 ? -26.179 -8.712 -18.984 1.00 64.19 291 TYR A CA 1
ATOM 2244 C C . TYR A 1 291 ? -25.841 -8.121 -17.622 1.00 64.19 291 TYR A C 1
ATOM 2246 O O . TYR A 1 291 ? -25.317 -8.805 -16.744 1.00 64.19 291 TYR A O 1
ATOM 2254 N N . TRP A 1 292 ? -26.157 -6.841 -17.440 1.00 57.38 292 TRP A N 1
ATOM 2255 C CA . TRP A 1 292 ? -26.155 -6.252 -16.109 1.00 57.38 292 TRP A CA 1
ATOM 2256 C C . TRP A 1 292 ? -27.210 -6.969 -15.259 1.00 57.38 292 TRP A C 1
ATOM 2258 O O . TRP A 1 292 ? -28.381 -6.978 -15.652 1.00 57.38 292 TRP A O 1
ATOM 2268 N N . PRO A 1 293 ? -26.839 -7.575 -14.117 1.00 51.50 293 PRO A N 1
ATOM 2269 C CA . PRO A 1 293 ? -27.828 -8.145 -13.220 1.00 51.50 293 PRO A CA 1
ATOM 2270 C C . PRO A 1 293 ? -28.792 -7.039 -12.787 1.00 51.50 293 PRO A C 1
ATOM 2272 O O . PRO A 1 293 ? -28.380 -5.923 -12.453 1.00 51.50 293 PRO A O 1
ATOM 2275 N N . VAL A 1 294 ? -30.087 -7.341 -12.854 1.00 63.47 294 VAL A N 1
ATOM 2276 C CA . VAL A 1 294 ? -31.137 -6.419 -12.422 1.00 63.47 294 VAL A CA 1
ATOM 2277 C C . VAL A 1 294 ? -30.930 -6.172 -10.925 1.00 63.47 294 VAL A C 1
ATOM 2279 O O . VAL A 1 294 ? -30.808 -7.133 -10.166 1.00 63.47 294 VAL A O 1
ATOM 2282 N N . ARG A 1 295 ? -30.792 -4.896 -10.545 1.00 49.59 295 ARG A N 1
ATOM 2283 C CA . ARG A 1 295 ? -30.584 -4.463 -9.153 1.00 49.59 295 ARG A CA 1
ATOM 2284 C C . ARG A 1 295 ? -31.677 -4.956 -8.215 1.00 49.59 295 ARG A C 1
ATOM 2286 O O . ARG A 1 295 ? -32.851 -4.944 -8.646 1.00 49.59 295 ARG A O 1
#

InterPro domains:
  IPR002931 Transglutaminase-like [PF01841] (4-76)
  IPR003959 ATPase, AAA-type, core [PF13304] (161-255)
  IPR027417 P-loop containing nucleoside triphosphate hydrolase [G3DSA:3.40.50.300] (134-280)
  IPR027417 P-loop containing nucleoside triphosphate hydrolase [SSF52540] (135-258)
  IPR038765 Papain-like cysteine peptidase superfamily [SSF54001] (5-119)

Secondary structure (DSSP, 8-state):
-TTS-HHHHHHHHHHHHHHH-EE---GGGG--TT-PPPHHHHHHHTEE-HHHHHHHHHHHHHHTT--EEEEEE--SSSPPP-SS--TTS--EEEEEEEETTEEEEE-TT-S---TT---GGGTT--EEE--SSSTTHHHHHHHHHHHS-HHHHHHHHHHHSTT-EEEEE-GGG--EEEEE-TT-SSPEEGGGS-HHHHHHHHHHHHHT-SS--SEEEEESTTTTS-GGGHHHHHHHHHHHTTTSEEEEE---HHHHHHHHTSTT-----EEEETTEEEETT--GGGS----PPP-

Mean predicted aligned error: 10.75 Å

Sequence (295 aa):
MKGKPAREQVAGLMQYINDTYRYLGDWRASERGYVPFSLAEIERNGYGDCKDLAILLAAMLKAAGIKAEPTLVSRGDVVWDLLVPGMYAPNHAIVRAEVDGKTWWLDPTNPVFAPGRIMPDIQQRWALVLGADGADLAAALQTIREIGDAAALDEAVDDAFPGSRLHIDNPGGRFEVLIEQPGLLRPLRTAELSDGTLRYLLWIAALLSPRPPALLVLNEPETSLHPDLLPALGRLVGQAAQHSQVLVVSHAARLVATLEEHPECHSLGLEKDFGETRIQGLRELDRPAWYWPVR

Nearest PDB structures (foldseek):
  8ux9-assembly1_B  TM=7.329E-01  e=6.645E-05  Escherichia coli B185
  4aby-assembly4_D  TM=6.427E-01  e=1.262E-04  Deinococcus radiodurans R1 = ATCC 13939 = DSM 20539
  8v48-assembly1_B  TM=7.541E-01  e=5.112E-04  Escherichia coli B185
  8v48-assembly1_F  TM=7.190E-01  e=4.822E-04  Escherichia coli B185
  3qf7-assembly3_B  TM=6.591E-01  e=5.264E-03  Thermotoga maritima

Foldseek 3Di:
DAPDALLVQLVVLLLCLLVQAAEDQPPVVPVQQLDEDPLVVRNVVSYGYQNPQQVNSCVSCVVNVKHKFKKFWDFDQDEDDPQADDSPHGPGIWMWIQHPNDTATGGSNDNDDDRRDDDNRGPPIDMGTPDPPCPCLQVLLVCCCPQFPVPLLQVLCCQQAPPKGWDWDQVSNDTWIWIDHPPDPGTDTPVRDDPQSSLSSVLSSQLRGRDHDQEAEAEASCPPHDLSNLLSSLVSNLVSVVRHHYHYHHPNPSNVVSVVVRPPDDDWDWDADPNDIDTPPQDPVNDPPDDDPDD